Protein AF-A0A653HG09-F1 (afdb_monomer_lite)

Secondary structure (DSSP, 8-state):
----------------------SHHHHHHHHHHHHHHHHHHHHHHHHHHHS-------HHHHHHHHHHHHHHTT--HHHHHHHHHHHHHHHHH-S-TTS----HHHHHHHHHHTTTSHHHHHHHHHHHHTT-HHHHHHTTHHHHHHHHHHS-SSS--TTHHHHHHHHHHHTTSHHHHHHHHH-TTS-S----TT--SS-HHHHHHHHHHHSPP---SSTT-S-TTHHHHHHHHHHHTSGGGHHHH--HHHHHHHHGGGGSHHHHHHHHHHHHHHHT-GGGHHHHTSTT--HHHHHHHHHSPP--S----------------S-TTHHHHH-SS--PPPPPHHHHHHHHHHHHHHHTSHHHHHHHHTTT--S---

pLDDT: mean 72.32, std 23.09, range [24.44, 97.31]

Radius of gyration: 31.37 Å; chains: 1; bounding box: 96×77×97 Å

Sequence (374 aa):
MMGEHSKVVGVDGIIPEQKEKVSTGINKQITVELVEKQKVALKTELKEREEGIYNSLPESKELLYDDLFKKLETGDEYVQKRSLENLLEMLQKNNTSEDIIPNRRCLRLLLTLFNKHVVLVLECLLSISAHRQKELIDIGLIEQLYDMITEDANQENKHTDGYIMLLANLTRYKNGVYRLLNLNEYNLHKQDNNEFLINAYLNKLLHFFFLPIAECSNKNVKDKYIYVGYILINISAVKECVPFFKRVNFLNKICTQLLVGSRLKLLVAFATNLSLHESIHDYIFDEKCVMFPYLLKSLCTQPNTASNSDIPIETPSLKPTNDSNINENISQKITVPTATKEIKQKILALICHLYKNNNTKSRLVKYGIRESIK

Structure (mmCIF, N/CA/C/O backbone):
data_AF-A0A653HG09-F1
#
_entry.id   AF-A0A653HG09-F1
#
loop_
_atom_site.group_PDB
_atom_site.id
_atom_site.type_symbol
_atom_site.label_atom_id
_atom_site.label_alt_id
_atom_site.label_comp_id
_atom_site.label_asym_id
_atom_site.label_entity_id
_atom_site.label_seq_id
_atom_site.pdbx_PDB_ins_code
_atom_site.Cartn_x
_atom_site.Cartn_y
_atom_site.Cartn_z
_atom_site.occupancy
_atom_site.B_iso_or_equiv
_atom_site.auth_seq_id
_atom_site.auth_comp_id
_atom_site.auth_asym_id
_atom_site.auth_atom_id
_atom_site.pdbx_PDB_model_num
ATOM 1 N N . MET A 1 1 ? -58.307 -31.665 -61.407 1.00 34.94 1 MET A N 1
ATOM 2 C CA . MET A 1 1 ? -58.022 -32.993 -61.994 1.00 34.94 1 MET A CA 1
ATOM 3 C C . MET A 1 1 ? -57.076 -33.681 -61.020 1.00 34.94 1 MET A C 1
ATOM 5 O O . MET A 1 1 ? -55.999 -33.146 -60.813 1.00 34.94 1 MET A O 1
ATOM 9 N N . MET A 1 2 ? -57.562 -34.558 -60.130 1.00 24.44 2 MET A N 1
ATOM 10 C CA . MET A 1 2 ? -57.886 -35.989 -60.364 1.00 24.44 2 MET A CA 1
ATOM 11 C C . MET A 1 2 ? -56.684 -36.731 -60.969 1.00 24.44 2 MET A C 1
ATOM 13 O O . MET A 1 2 ? -56.196 -36.283 -61.997 1.00 24.44 2 MET A O 1
ATOM 17 N N . GLY A 1 3 ? -56.155 -37.827 -60.427 1.00 25.70 3 GLY A N 1
ATOM 18 C CA . GLY A 1 3 ? -56.545 -38.706 -59.315 1.00 25.70 3 GLY A CA 1
ATOM 19 C C . GLY A 1 3 ? -55.292 -39.444 -58.797 1.00 25.70 3 GLY A C 1
ATOM 20 O O . GLY A 1 3 ? -54.245 -39.376 -59.432 1.00 25.70 3 GLY A O 1
ATOM 21 N N . GLU A 1 4 ? -55.287 -39.918 -57.546 1.00 29.22 4 GLU A N 1
ATOM 22 C CA . GLU A 1 4 ? -55.726 -41.278 -57.143 1.00 29.22 4 GLU A CA 1
ATOM 23 C C . GLU A 1 4 ? -54.720 -42.374 -57.536 1.00 29.22 4 GLU A C 1
ATOM 25 O O . GLU A 1 4 ? -54.150 -42.338 -58.613 1.00 29.22 4 GLU A O 1
ATOM 30 N N . HIS A 1 5 ? -54.500 -43.468 -56.813 1.00 28.95 5 HIS A N 1
ATOM 31 C CA . HIS A 1 5 ? -54.675 -43.916 -55.430 1.00 28.95 5 HIS A CA 1
ATOM 32 C C . HIS A 1 5 ? -54.127 -45.356 -55.450 1.00 28.95 5 HIS A C 1
ATOM 34 O O . HIS A 1 5 ? -54.389 -46.090 -56.400 1.00 28.95 5 HIS A O 1
ATOM 40 N N . SER A 1 6 ? -53.465 -45.802 -54.384 1.00 27.80 6 SER A N 1
ATOM 41 C CA . SER A 1 6 ? -53.585 -47.171 -53.833 1.00 27.80 6 SER A CA 1
ATOM 42 C C . SER A 1 6 ? -52.838 -47.188 -52.498 1.00 27.80 6 SER A C 1
ATOM 44 O O . SER A 1 6 ? -51.633 -46.976 -52.481 1.00 27.80 6 SER A O 1
ATOM 46 N N . LYS A 1 7 ? -53.510 -47.067 -51.345 1.00 31.89 7 LYS A N 1
ATOM 47 C CA . LYS A 1 7 ? -54.470 -47.947 -50.630 1.00 31.89 7 LYS A CA 1
ATOM 48 C C . LYS A 1 7 ? -53.776 -49.081 -49.846 1.00 31.89 7 LYS A C 1
ATOM 50 O O . LYS A 1 7 ? -53.147 -49.917 -50.474 1.00 31.89 7 LYS A O 1
ATOM 55 N N . VAL A 1 8 ? -53.672 -48.956 -48.505 1.00 30.22 8 VAL A N 1
ATOM 56 C CA . VAL A 1 8 ? -54.536 -49.473 -47.378 1.00 30.22 8 VAL A CA 1
ATOM 57 C C . VAL A 1 8 ? -54.262 -50.981 -47.142 1.00 30.22 8 VAL A C 1
ATOM 59 O O . VAL A 1 8 ? -54.122 -51.694 -48.121 1.00 30.22 8 VAL A O 1
ATOM 62 N N . VAL A 1 9 ? -54.091 -51.571 -45.944 1.00 28.98 9 VAL A N 1
ATOM 63 C CA . VAL A 1 9 ? -54.871 -51.632 -44.674 1.00 28.98 9 VAL A CA 1
ATOM 64 C C . VAL A 1 9 ? -53.941 -52.264 -43.606 1.00 28.98 9 VAL A C 1
ATOM 66 O O . VAL A 1 9 ? -53.215 -53.181 -43.965 1.00 28.98 9 VAL A O 1
ATOM 69 N N . GLY A 1 10 ? -53.756 -51.746 -42.376 1.00 26.14 10 GLY A N 1
ATOM 70 C CA . GLY A 1 10 ? -54.638 -51.798 -41.180 1.00 26.14 10 GLY A CA 1
ATOM 71 C C . GLY A 1 10 ? -54.250 -53.016 -40.293 1.00 26.14 10 GLY A C 1
ATOM 72 O O . GLY A 1 10 ? -53.707 -53.967 -40.834 1.00 26.14 10 GLY A O 1
ATOM 73 N N . VAL A 1 11 ? -54.401 -53.128 -38.967 1.00 27.97 11 VAL A N 1
ATOM 74 C CA . VAL A 1 11 ? -55.320 -52.610 -37.928 1.00 27.97 11 VAL A CA 1
ATOM 75 C C . VAL A 1 11 ? -54.775 -53.203 -36.585 1.00 27.97 11 VAL A C 1
ATOM 77 O O . VAL A 1 11 ? -54.322 -54.343 -36.606 1.00 27.97 11 VAL A O 1
ATOM 80 N N . ASP A 1 12 ? -54.486 -52.461 -35.505 1.00 27.02 12 ASP A N 1
ATOM 81 C CA . ASP A 1 12 ? -55.227 -52.275 -34.219 1.00 27.02 12 ASP A CA 1
ATOM 82 C C . ASP A 1 12 ? -54.119 -52.054 -33.150 1.00 27.02 12 ASP A C 1
ATOM 84 O O . ASP A 1 12 ? -53.042 -52.624 -33.291 1.00 27.02 12 ASP A O 1
ATOM 88 N N . GLY A 1 13 ? -54.187 -51.295 -32.055 1.00 24.95 13 GLY A N 1
ATOM 89 C CA . GLY A 1 13 ? -55.247 -50.687 -31.262 1.00 24.95 13 GLY A CA 1
ATOM 90 C C . GLY A 1 13 ? -54.711 -50.551 -29.814 1.00 24.95 13 GLY A C 1
ATOM 91 O O . GLY A 1 13 ? -53.792 -51.269 -29.428 1.00 24.95 13 GLY A O 1
ATOM 92 N N . ILE A 1 14 ? -55.343 -49.684 -29.009 1.00 27.48 14 ILE A N 1
ATOM 93 C CA . ILE A 1 14 ? -55.257 -49.555 -27.532 1.00 27.48 14 ILE A CA 1
ATOM 94 C C . ILE A 1 14 ? -54.262 -48.508 -26.973 1.00 27.48 14 ILE A C 1
ATOM 96 O O . ILE A 1 14 ? -53.078 -48.755 -26.763 1.00 27.48 14 ILE A O 1
ATOM 100 N N . ILE A 1 15 ? -54.826 -47.351 -26.600 1.00 36.25 15 ILE A N 1
ATOM 101 C CA . ILE A 1 15 ? -54.366 -46.508 -25.482 1.00 36.25 15 ILE A CA 1
ATOM 102 C C . ILE A 1 15 ? -54.964 -47.090 -24.191 1.00 36.25 15 ILE A C 1
ATOM 104 O O . ILE A 1 15 ? -56.148 -47.438 -24.185 1.00 36.25 15 ILE A O 1
ATOM 108 N N . PRO A 1 16 ? -54.210 -47.102 -23.079 1.00 30.11 16 PRO A N 1
ATOM 109 C CA . PRO A 1 16 ? -54.813 -46.660 -21.826 1.00 30.11 16 PRO A CA 1
ATOM 110 C C . PRO A 1 16 ? -53.914 -45.677 -21.064 1.00 30.11 16 PRO A C 1
ATOM 112 O O . PRO A 1 16 ? -52.745 -45.939 -20.786 1.00 30.11 16 PRO A O 1
ATOM 115 N N . GLU A 1 17 ? -54.507 -44.555 -20.656 1.00 35.88 17 GLU A N 1
ATOM 116 C CA . GLU A 1 17 ? -54.045 -43.766 -19.516 1.00 35.88 17 GLU A CA 1
ATOM 117 C C . GLU A 1 17 ? -54.020 -44.648 -18.258 1.00 35.88 17 GLU A C 1
ATOM 119 O O . GLU A 1 17 ? -55.077 -45.140 -17.871 1.00 35.88 17 GLU A O 1
ATOM 124 N N . GLN A 1 18 ? -52.884 -44.771 -17.559 1.00 28.75 18 GLN A N 1
ATOM 125 C CA . GLN A 1 18 ? -52.870 -44.927 -16.097 1.00 28.75 18 GLN A CA 1
ATOM 126 C C . GLN A 1 18 ? -51.635 -44.281 -15.448 1.00 28.75 18 GLN A C 1
ATOM 128 O O . GLN A 1 18 ? -50.487 -44.523 -15.799 1.00 28.75 18 GLN A O 1
ATOM 133 N N . LYS A 1 19 ? -51.964 -43.434 -14.470 1.00 32.97 19 LYS A N 1
ATOM 134 C CA . LYS A 1 19 ? -51.194 -42.862 -13.361 1.00 32.97 19 LYS A CA 1
ATOM 135 C C . LYS A 1 19 ? -49.928 -43.629 -12.946 1.00 32.97 19 LYS A C 1
ATOM 137 O O . LYS A 1 19 ? -50.028 -44.757 -12.487 1.00 32.97 19 LYS A O 1
ATOM 142 N N . GLU A 1 20 ? -48.832 -42.886 -12.797 1.00 28.94 20 GLU A N 1
ATOM 143 C CA . GLU A 1 20 ? -47.902 -43.096 -11.684 1.00 28.94 20 GLU A CA 1
ATOM 144 C C . GLU A 1 20 ? -47.559 -41.747 -11.027 1.00 28.94 20 GLU A C 1
ATOM 146 O O . GLU A 1 20 ? -46.724 -40.960 -11.470 1.00 28.94 20 GLU A O 1
ATOM 151 N N . LYS A 1 21 ? -48.299 -41.449 -9.952 1.00 36.56 21 LYS A N 1
ATOM 152 C CA . LYS A 1 21 ? -47.784 -40.639 -8.847 1.00 36.56 21 LYS A CA 1
ATOM 153 C C . LYS A 1 21 ? -46.717 -41.484 -8.150 1.00 36.56 21 LYS A C 1
ATOM 155 O O . LYS A 1 21 ? -46.975 -42.656 -7.918 1.00 36.56 21 LYS A O 1
ATOM 160 N N . VAL A 1 22 ? -45.641 -40.820 -7.720 1.00 40.59 22 VAL A N 1
ATOM 161 C CA . VAL A 1 22 ? -44.747 -41.098 -6.569 1.00 40.59 22 VAL A CA 1
ATOM 162 C C . VAL A 1 22 ? -43.282 -40.999 -7.007 1.00 40.59 22 VAL A C 1
ATOM 164 O O . VAL A 1 22 ? -42.712 -41.938 -7.535 1.00 40.59 22 VAL A O 1
ATOM 167 N N . SER A 1 23 ? -42.669 -39.832 -6.765 1.00 37.53 23 SER A N 1
ATOM 168 C CA . SER A 1 23 ? -41.201 -39.661 -6.649 1.00 37.53 23 SER A CA 1
ATOM 169 C C . SER A 1 23 ? -40.793 -38.239 -6.201 1.00 37.53 23 SER A C 1
ATOM 171 O O . SER A 1 23 ? -39.669 -37.999 -5.771 1.00 37.53 23 SER A O 1
ATOM 173 N N . THR A 1 24 ? -41.703 -37.258 -6.194 1.00 40.91 24 THR A N 1
ATOM 174 C CA . THR A 1 24 ? -41.358 -35.865 -5.837 1.00 40.91 24 THR A CA 1
ATOM 175 C C . THR A 1 24 ? -41.183 -35.597 -4.335 1.00 40.91 24 THR A C 1
ATOM 177 O O . THR A 1 24 ? -40.635 -34.557 -3.971 1.00 40.91 24 THR A O 1
ATOM 180 N N . GLY A 1 25 ? -41.602 -36.519 -3.458 1.00 40.62 25 GLY A N 1
ATOM 181 C CA . GLY A 1 25 ? -41.444 -36.392 -2.001 1.00 40.62 25 GLY A CA 1
ATOM 182 C C . GLY A 1 25 ? -40.055 -36.793 -1.496 1.00 40.62 25 GLY A C 1
ATOM 183 O O . GLY A 1 25 ? -39.426 -36.042 -0.757 1.00 40.62 25 GLY A O 1
ATOM 184 N N . ILE A 1 26 ? -39.536 -37.933 -1.961 1.00 43.34 26 ILE A N 1
ATOM 185 C CA . ILE A 1 26 ? -38.277 -38.515 -1.464 1.00 43.34 26 ILE A CA 1
ATOM 186 C C . ILE A 1 26 ? -37.076 -37.653 -1.881 1.00 43.34 26 ILE A C 1
ATOM 188 O O . ILE A 1 26 ? -36.223 -37.341 -1.054 1.00 43.34 26 ILE A O 1
ATOM 192 N N . ASN A 1 27 ? -37.062 -37.149 -3.121 1.00 42.88 27 ASN A N 1
ATOM 193 C CA . ASN A 1 27 ? -35.988 -36.266 -3.587 1.00 42.88 27 ASN A CA 1
ATOM 194 C C . ASN A 1 27 ? -35.972 -34.906 -2.872 1.00 42.88 27 ASN A C 1
ATOM 196 O O . ASN A 1 27 ? -34.895 -34.377 -2.605 1.00 42.88 27 ASN A O 1
ATOM 200 N N . LYS A 1 28 ? -37.127 -34.343 -2.489 1.00 46.44 28 LYS A N 1
ATOM 201 C CA . LYS A 1 28 ? -37.156 -33.104 -1.690 1.00 46.44 28 LYS A CA 1
ATOM 202 C C . LYS A 1 28 ? -36.686 -33.334 -0.257 1.00 46.44 28 LYS A C 1
ATOM 204 O O . LYS A 1 28 ? -35.940 -32.510 0.260 1.00 46.44 28 LYS A O 1
ATOM 209 N N . GLN A 1 29 ? -37.077 -34.445 0.361 1.00 48.56 29 GLN A N 1
ATOM 210 C CA . GLN A 1 29 ? -36.735 -34.737 1.754 1.00 48.56 29 GLN A CA 1
ATOM 211 C C . GLN A 1 29 ? -35.239 -35.039 1.927 1.00 48.56 29 GLN A C 1
ATOM 213 O O . GLN A 1 29 ? -34.608 -34.482 2.822 1.00 48.56 29 GLN A O 1
ATOM 218 N N . ILE A 1 30 ? -34.645 -35.788 0.989 1.00 49.97 30 ILE A N 1
ATOM 219 C CA . ILE A 1 30 ? -33.195 -36.045 0.945 1.00 49.97 30 ILE A CA 1
ATOM 220 C C . ILE A 1 30 ? -32.410 -34.743 0.721 1.00 49.97 30 ILE A C 1
ATOM 222 O O . ILE A 1 30 ? -31.382 -34.525 1.358 1.00 49.97 30 ILE A O 1
ATOM 226 N N . THR A 1 31 ? -32.906 -33.842 -0.137 1.00 49.88 31 THR A N 1
ATOM 227 C CA . THR A 1 31 ? -32.239 -32.554 -0.400 1.00 49.88 31 THR A CA 1
ATOM 228 C C . THR A 1 31 ? -32.282 -31.631 0.823 1.00 49.88 31 THR A C 1
ATOM 230 O O . THR A 1 31 ? -31.300 -30.951 1.110 1.00 49.88 31 THR A O 1
ATOM 233 N N . VAL A 1 32 ? -33.384 -31.626 1.582 1.00 56.38 32 VAL A N 1
ATOM 234 C CA . VAL A 1 32 ? -33.506 -30.829 2.816 1.00 56.38 32 VAL A CA 1
ATOM 235 C C . VAL A 1 32 ? -32.604 -31.380 3.925 1.00 56.38 32 VAL A C 1
ATOM 237 O O . VAL A 1 32 ? -31.871 -30.600 4.529 1.00 56.38 32 VAL A O 1
ATOM 240 N N . GLU A 1 33 ? -32.558 -32.702 4.127 1.00 57.56 33 GLU A N 1
ATOM 241 C CA . GLU A 1 33 ? -31.651 -33.320 5.108 1.00 57.56 33 GLU A CA 1
ATOM 242 C C . GLU A 1 33 ? -30.169 -33.105 4.767 1.00 57.56 33 GLU A C 1
ATOM 244 O O . GLU A 1 33 ? -29.354 -32.890 5.667 1.00 57.56 33 GLU A O 1
ATOM 249 N N . LEU A 1 34 ? -29.795 -33.126 3.482 1.00 52.34 34 LEU A N 1
ATOM 250 C CA . LEU A 1 34 ? -28.426 -32.825 3.048 1.00 52.34 34 LEU A CA 1
ATOM 251 C C . LEU A 1 34 ? -28.051 -31.362 3.305 1.00 52.34 34 LEU A C 1
ATOM 253 O O . LEU A 1 34 ? -26.945 -31.089 3.771 1.00 52.34 34 LEU A O 1
ATOM 257 N N . VAL A 1 35 ? -28.972 -30.428 3.054 1.00 53.91 35 VAL A N 1
ATOM 258 C CA . VAL A 1 35 ? -28.760 -28.997 3.318 1.00 53.91 35 VAL A CA 1
ATOM 259 C C . VAL A 1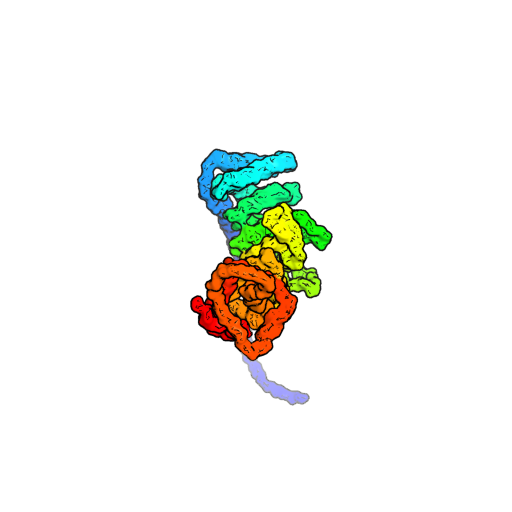 35 ? -28.698 -28.712 4.821 1.00 53.91 35 VAL A C 1
ATOM 261 O O . VAL A 1 35 ? -27.883 -27.896 5.254 1.00 53.91 35 VAL A O 1
ATOM 264 N N . GLU A 1 36 ? -29.501 -29.388 5.644 1.00 57.88 36 GLU A N 1
ATOM 265 C CA . GLU A 1 36 ? -29.427 -29.258 7.104 1.00 57.88 36 GLU A CA 1
ATOM 266 C C . GLU A 1 36 ? -28.149 -29.874 7.673 1.00 57.88 36 GLU A C 1
ATOM 268 O O . GLU A 1 36 ? -27.482 -29.221 8.476 1.00 57.88 36 GLU A O 1
ATOM 273 N N . LYS A 1 37 ? -27.726 -31.054 7.201 1.00 61.75 37 LYS A N 1
ATOM 274 C CA . LYS A 1 37 ? -26.433 -31.644 7.586 1.00 61.75 37 LYS A CA 1
ATOM 275 C C . LYS A 1 37 ? -25.254 -30.767 7.166 1.00 61.75 37 LYS A C 1
ATOM 277 O O . LYS A 1 37 ? -24.333 -30.597 7.958 1.00 61.75 37 LYS A O 1
ATOM 282 N N . GLN A 1 38 ? -25.304 -30.142 5.986 1.00 52.91 38 GLN A N 1
ATOM 283 C CA . GLN A 1 38 ? -24.293 -29.169 5.558 1.00 52.91 38 GLN A CA 1
ATOM 284 C C . GLN A 1 38 ? -24.314 -27.893 6.408 1.00 52.91 38 GLN A C 1
ATOM 286 O O . GLN A 1 38 ? -23.252 -27.401 6.772 1.00 52.91 38 GLN A O 1
ATOM 291 N N . LYS A 1 39 ? -25.490 -27.376 6.794 1.00 50.78 39 LYS A N 1
ATOM 292 C CA . LYS A 1 39 ? -25.600 -26.222 7.707 1.00 50.78 39 LYS A CA 1
ATOM 293 C C . LYS A 1 39 ? -25.091 -26.533 9.112 1.00 50.78 39 LYS A C 1
ATOM 295 O O . LYS A 1 39 ? -24.500 -25.656 9.738 1.00 50.78 39 LYS A O 1
ATOM 300 N N . VAL A 1 40 ? -25.328 -27.743 9.616 1.00 64.81 40 VAL A N 1
ATOM 301 C CA . VAL A 1 40 ? -24.804 -28.190 10.913 1.00 64.81 40 VAL A CA 1
ATOM 302 C C . VAL A 1 40 ? -23.291 -28.366 10.828 1.00 64.81 40 VAL A C 1
ATOM 304 O O . VAL A 1 40 ? -22.601 -27.801 11.663 1.00 64.81 40 VAL A O 1
ATOM 307 N N . ALA A 1 41 ? -22.765 -29.014 9.784 1.00 49.62 41 ALA A N 1
ATOM 308 C CA . ALA A 1 41 ? -21.323 -29.149 9.564 1.00 49.62 41 ALA A CA 1
ATOM 309 C C . ALA A 1 41 ? -20.618 -27.787 9.437 1.00 49.62 41 ALA A C 1
ATOM 311 O O . ALA A 1 41 ? -19.594 -27.583 10.075 1.00 49.62 41 ALA A O 1
ATOM 312 N N . LEU A 1 42 ? -21.210 -26.820 8.725 1.00 46.50 42 LEU A N 1
ATOM 313 C CA . LEU A 1 42 ? -20.694 -25.446 8.643 1.00 46.50 42 LEU A CA 1
ATOM 314 C C . LEU A 1 42 ? -20.745 -24.709 9.987 1.00 46.50 42 LEU A C 1
ATOM 316 O O . LEU A 1 42 ? -19.851 -23.923 10.282 1.00 46.50 42 LEU A O 1
ATOM 320 N N . LYS A 1 43 ? -21.777 -24.938 10.810 1.00 49.78 43 LYS A N 1
ATOM 321 C CA . LYS A 1 43 ? -21.854 -24.376 12.169 1.00 49.78 43 LYS A CA 1
ATOM 322 C C . LYS A 1 43 ? -20.837 -25.019 13.112 1.00 49.78 43 LYS A C 1
ATOM 324 O O . LYS A 1 43 ? -20.301 -24.315 13.962 1.00 49.78 43 LYS A O 1
ATOM 329 N N . THR A 1 44 ? -20.566 -26.311 12.954 1.00 41.00 44 THR A N 1
ATOM 330 C CA . THR A 1 44 ? -19.544 -27.031 13.719 1.00 41.00 44 THR A CA 1
ATOM 331 C C . THR A 1 44 ? -18.141 -26.612 13.279 1.00 41.00 44 THR A C 1
ATOM 333 O O . THR A 1 44 ? -17.354 -26.255 14.138 1.00 41.00 44 THR A O 1
ATOM 336 N N . GLU A 1 45 ? -17.863 -26.473 11.977 1.00 40.53 45 GLU A N 1
ATOM 337 C CA . GLU A 1 45 ? -16.605 -25.892 11.469 1.00 40.53 45 GLU A CA 1
ATOM 338 C C . GLU A 1 45 ? -16.424 -24.423 11.884 1.00 40.53 45 GLU A C 1
ATOM 340 O O . GLU A 1 45 ? -15.301 -23.982 12.117 1.00 40.53 45 GLU A O 1
ATOM 345 N N . LEU A 1 46 ? -17.504 -23.637 11.981 1.00 44.03 46 LEU A N 1
ATOM 346 C CA . LEU A 1 46 ? -17.450 -22.265 12.499 1.00 44.03 46 LEU A CA 1
ATOM 347 C C . LEU A 1 46 ? -17.145 -22.234 14.002 1.00 44.03 46 LEU A C 1
ATOM 349 O O . LEU A 1 46 ? -16.363 -21.383 14.412 1.00 44.03 46 LEU A O 1
ATOM 353 N N . LYS A 1 47 ? -17.691 -23.169 14.791 1.00 38.66 47 LYS A N 1
ATOM 354 C CA . LYS A 1 47 ? -17.357 -23.343 16.216 1.00 38.66 47 LYS A CA 1
ATOM 355 C C . LYS A 1 47 ? -15.929 -23.855 16.426 1.00 38.66 47 LYS A C 1
ATOM 357 O O . LYS A 1 47 ? -15.199 -23.307 17.238 1.00 38.66 47 LYS A O 1
ATOM 362 N N . GLU A 1 48 ? -15.491 -24.834 15.644 1.00 38.38 48 GLU A N 1
ATOM 363 C CA . GLU A 1 48 ? -14.126 -25.375 15.700 1.00 38.38 48 GLU A CA 1
ATOM 364 C C . GLU A 1 48 ? -13.085 -24.354 15.196 1.00 38.38 48 GLU A C 1
ATOM 366 O O . GLU A 1 48 ? -11.944 -24.344 15.655 1.00 38.38 48 GLU A O 1
ATOM 371 N N . ARG A 1 49 ? -13.477 -23.416 14.316 1.00 41.97 49 ARG A N 1
ATOM 372 C CA . ARG A 1 49 ? -12.673 -22.228 13.966 1.00 41.97 49 ARG A CA 1
ATOM 373 C C . ARG A 1 49 ? -12.722 -21.108 15.007 1.00 41.97 49 ARG A C 1
ATOM 375 O O . ARG A 1 49 ? -11.832 -20.262 14.987 1.00 41.97 49 ARG A O 1
ATOM 382 N N . GLU A 1 50 ? -13.733 -21.062 15.873 1.00 40.56 50 GLU A N 1
ATOM 383 C CA . GLU A 1 50 ? -13.772 -20.151 17.027 1.00 40.56 50 GLU A CA 1
ATOM 384 C C . GLU A 1 50 ? -12.839 -20.625 18.155 1.00 40.56 50 GLU A C 1
ATOM 386 O O . GLU A 1 50 ? -12.333 -19.789 18.898 1.00 40.56 50 GLU A O 1
ATOM 391 N N . GLU A 1 51 ? -12.528 -21.924 18.220 1.00 42.12 51 GLU A N 1
ATOM 392 C CA . GLU A 1 51 ? -11.636 -22.525 19.228 1.00 42.12 51 GLU A CA 1
ATOM 393 C C . GLU A 1 51 ? -10.193 -22.781 18.725 1.00 42.12 51 GLU A C 1
ATOM 395 O O . GLU A 1 51 ? -9.301 -23.136 19.496 1.00 42.12 51 GLU A O 1
ATOM 400 N N . GLY A 1 52 ? -9.916 -22.569 17.434 1.00 37.00 52 GLY A N 1
ATOM 401 C CA . GLY A 1 52 ? -8.653 -22.949 16.796 1.00 37.00 52 GLY A CA 1
ATOM 402 C C . GLY A 1 52 ? -7.650 -21.812 16.570 1.00 37.00 52 GLY A C 1
ATOM 403 O O . GLY A 1 52 ? -7.630 -21.224 15.490 1.00 37.00 52 GLY A O 1
ATOM 404 N N . ILE A 1 53 ? -6.797 -21.573 17.574 1.00 40.38 53 ILE A N 1
ATOM 405 C CA . ILE A 1 53 ? -5.347 -21.234 17.586 1.00 40.38 53 ILE A CA 1
ATOM 406 C C . ILE A 1 53 ? -5.100 -20.428 18.873 1.00 40.38 53 ILE A C 1
ATOM 408 O O . ILE A 1 53 ? -5.033 -19.200 18.876 1.00 40.38 53 ILE A O 1
ATOM 412 N N . TYR A 1 54 ? -4.989 -21.145 19.991 1.00 41.88 54 TYR A N 1
ATOM 413 C CA . TYR A 1 54 ? -4.502 -20.597 21.250 1.00 41.88 54 TYR A CA 1
ATOM 414 C C . TYR A 1 54 ? -3.011 -20.909 21.365 1.00 41.88 54 TYR A C 1
ATOM 416 O O . TYR A 1 54 ? -2.624 -22.050 21.607 1.00 41.88 54 TYR A O 1
ATOM 424 N N . ASN A 1 55 ? -2.166 -19.888 21.235 1.00 42.09 55 ASN A N 1
ATOM 425 C CA . ASN A 1 55 ? -0.944 -19.889 22.031 1.00 42.09 55 ASN A CA 1
ATOM 426 C C . ASN A 1 55 ? -1.414 -19.578 23.456 1.00 42.09 55 ASN A C 1
ATOM 428 O O . ASN A 1 55 ? -1.933 -18.491 23.699 1.00 42.09 55 ASN A O 1
ATOM 432 N N . SER A 1 56 ? -1.344 -20.557 24.358 1.00 41.16 56 SER A N 1
ATOM 433 C CA . SER A 1 56 ? -1.838 -20.420 25.730 1.00 41.16 56 SER A CA 1
ATOM 434 C C . SER A 1 56 ? -1.128 -19.265 26.440 1.00 41.16 56 SER A C 1
ATOM 436 O O . SER A 1 56 ? 0.083 -19.322 26.668 1.00 41.16 56 SER A O 1
ATOM 438 N N . LEU A 1 57 ? -1.884 -18.221 26.777 1.00 51.22 57 LEU A N 1
ATOM 439 C CA . LEU A 1 57 ? -1.432 -17.128 27.630 1.00 51.22 57 LEU A CA 1
ATOM 440 C C . LEU A 1 57 ? -1.353 -17.603 29.090 1.00 51.22 57 LEU A C 1
ATOM 442 O O . LEU A 1 57 ? -2.062 -18.532 29.476 1.00 51.22 57 LEU A O 1
ATOM 446 N N . PRO A 1 58 ? -0.537 -16.963 29.941 1.00 52.94 58 PRO A N 1
ATOM 447 C CA . PRO A 1 58 ? -0.663 -17.129 31.385 1.00 52.94 58 PRO A CA 1
ATOM 448 C C . PRO A 1 58 ? -2.065 -16.678 31.841 1.00 52.94 58 PRO A C 1
ATOM 450 O O . PRO A 1 58 ? -2.463 -15.555 31.523 1.00 52.94 58 PRO A O 1
ATOM 453 N N . GLU A 1 59 ? -2.778 -17.501 32.621 1.00 53.06 59 GLU A N 1
ATOM 454 C CA . GLU A 1 59 ? -4.171 -17.270 33.079 1.00 53.06 59 GLU A CA 1
ATOM 455 C C . GLU A 1 59 ? -4.420 -15.860 33.660 1.00 53.06 59 GLU A C 1
ATOM 457 O O . GLU A 1 59 ? -5.488 -15.274 33.490 1.00 53.06 59 GLU A O 1
ATOM 462 N N . SER A 1 60 ? -3.416 -15.260 34.311 1.00 56.28 60 SER A N 1
ATOM 463 C CA . SER A 1 60 ? -3.516 -13.920 34.908 1.00 56.28 60 SER A CA 1
ATOM 464 C C . SER A 1 60 ? -3.608 -12.778 33.890 1.00 56.28 60 SER A C 1
ATOM 466 O O . SER A 1 60 ? -4.190 -11.735 34.192 1.00 56.28 60 SER A O 1
ATOM 468 N N . LYS A 1 61 ? -3.050 -12.950 32.685 1.00 58.88 61 LYS A N 1
ATOM 469 C CA . LYS A 1 61 ? -3.146 -11.957 31.604 1.00 58.88 61 LYS A CA 1
ATOM 470 C C . LYS A 1 61 ? -4.489 -12.046 30.884 1.00 58.88 61 LYS A C 1
ATOM 472 O O . LYS A 1 61 ? -5.019 -11.013 30.491 1.00 58.88 61 LYS A O 1
ATOM 477 N N . GLU A 1 62 ? -5.045 -13.246 30.743 1.00 59.84 62 GLU A N 1
ATOM 478 C CA . GLU A 1 62 ? -6.335 -13.480 30.083 1.00 59.84 62 GLU A CA 1
ATOM 479 C C . GLU A 1 62 ? -7.485 -12.792 30.838 1.00 59.84 62 GLU A C 1
ATOM 481 O O . GLU A 1 62 ? -8.242 -12.019 30.247 1.00 59.84 62 GLU A O 1
ATOM 486 N N . LEU A 1 63 ? -7.508 -12.923 32.170 1.00 62.62 63 LEU A N 1
ATOM 487 C CA . LEU A 1 63 ? -8.479 -12.246 33.042 1.00 62.62 63 LEU A CA 1
ATOM 488 C C . LEU A 1 63 ? -8.426 -10.711 32.935 1.00 62.62 63 LEU A C 1
ATOM 490 O O . LEU A 1 63 ? -9.459 -10.043 32.978 1.00 62.62 63 LEU A O 1
ATOM 494 N N . LEU A 1 64 ? -7.229 -10.140 32.763 1.00 68.00 64 LEU A N 1
ATOM 495 C CA . LEU A 1 64 ? -7.046 -8.692 32.645 1.00 68.00 64 LEU A CA 1
ATOM 496 C C . LEU A 1 64 ? -7.629 -8.141 31.334 1.00 68.00 64 LEU A C 1
ATOM 498 O O . LEU A 1 64 ? -8.239 -7.068 31.337 1.00 68.00 64 LEU A O 1
ATOM 502 N N . TYR A 1 65 ? -7.458 -8.866 30.223 1.00 70.75 65 TYR A N 1
ATOM 503 C CA . TYR A 1 65 ? -8.062 -8.490 28.943 1.00 70.75 65 TYR A CA 1
ATOM 504 C C . TYR A 1 65 ? -9.569 -8.617 28.980 1.00 70.75 65 TYR A C 1
ATOM 506 O O . TYR A 1 65 ? -10.257 -7.680 28.579 1.00 70.75 65 TYR A O 1
ATOM 514 N N . ASP A 1 66 ? -10.083 -9.726 29.500 1.00 73.81 66 ASP A N 1
ATOM 515 C CA . ASP A 1 66 ? -11.521 -9.946 29.593 1.00 73.81 66 ASP A CA 1
ATOM 516 C C . ASP A 1 66 ? -12.213 -8.846 30.401 1.00 73.81 66 ASP A C 1
ATOM 518 O O . ASP A 1 66 ? -13.251 -8.328 29.984 1.00 73.81 66 ASP A O 1
ATOM 522 N N . ASP A 1 67 ? -11.620 -8.414 31.513 1.00 79.12 67 ASP A N 1
ATOM 523 C CA . ASP A 1 67 ? -12.160 -7.311 32.306 1.00 79.12 67 ASP A CA 1
ATOM 524 C C . ASP A 1 67 ? -12.073 -5.961 31.586 1.00 79.12 67 ASP A C 1
ATOM 526 O O . ASP A 1 67 ? -12.981 -5.131 31.707 1.00 79.12 67 ASP A O 1
ATOM 530 N N . LEU A 1 68 ? -11.015 -5.726 30.808 1.00 80.94 68 LEU A N 1
ATOM 531 C CA . LEU A 1 68 ? -10.884 -4.515 30.000 1.00 80.94 68 LEU A CA 1
ATOM 532 C C . LEU A 1 68 ? -11.908 -4.492 28.854 1.00 80.94 68 LEU A C 1
ATOM 534 O O . LEU A 1 68 ? -12.536 -3.459 28.612 1.00 80.94 68 LEU A O 1
ATOM 538 N N . PHE A 1 69 ? -12.148 -5.623 28.193 1.00 80.00 69 PHE A N 1
ATOM 539 C CA . PHE A 1 69 ? -13.137 -5.721 27.120 1.00 80.00 69 PHE A CA 1
ATOM 540 C C . PHE A 1 69 ? -14.572 -5.661 27.639 1.00 80.00 69 PHE A C 1
ATOM 542 O O . PHE A 1 69 ? -15.386 -4.958 27.042 1.00 80.00 69 PHE A O 1
ATOM 549 N N . LYS A 1 70 ? -14.874 -6.245 28.805 1.00 84.06 70 LYS A N 1
ATOM 550 C CA . LYS A 1 70 ? -16.162 -6.018 29.486 1.00 84.06 70 LYS A CA 1
ATOM 551 C C . LYS A 1 70 ? -16.405 -4.534 29.752 1.00 84.06 70 LYS A C 1
ATOM 553 O O . LYS A 1 70 ? -17.512 -4.052 29.535 1.00 84.06 70 LYS A O 1
ATOM 558 N N . LYS A 1 71 ? -15.379 -3.786 30.179 1.00 86.31 71 LYS A N 1
ATOM 559 C CA . LYS A 1 71 ? -15.487 -2.331 30.395 1.00 86.31 71 LYS A CA 1
ATOM 560 C C . LYS A 1 71 ? -15.761 -1.569 29.100 1.00 86.31 71 LYS A C 1
ATOM 562 O O . LYS A 1 71 ? -16.556 -0.632 29.111 1.00 86.31 71 LYS A O 1
ATOM 567 N N . LEU A 1 72 ? -15.172 -1.991 27.981 1.00 86.06 72 LEU A N 1
ATOM 568 C CA . LEU A 1 72 ? -15.445 -1.410 26.663 1.00 86.06 72 LEU A CA 1
ATOM 569 C C . LEU A 1 72 ? -16.899 -1.647 26.199 1.00 86.06 72 LEU A C 1
ATOM 571 O O . LEU A 1 72 ? -17.464 -0.803 25.500 1.00 86.06 72 LEU A O 1
ATOM 575 N N . GLU A 1 73 ? -17.534 -2.738 26.634 1.00 86.62 73 GLU A N 1
ATOM 576 C CA . GLU A 1 73 ? -18.935 -3.068 26.316 1.00 86.62 73 GLU A CA 1
ATOM 577 C C . GLU A 1 73 ? -19.969 -2.282 27.149 1.00 86.62 73 GLU A C 1
ATOM 579 O O . GLU A 1 73 ? -21.149 -2.288 26.808 1.00 86.62 73 GLU A O 1
ATOM 584 N N . THR A 1 74 ? -19.562 -1.562 28.204 1.00 82.31 74 THR A N 1
ATOM 585 C CA . THR A 1 74 ? -20.492 -0.902 29.154 1.00 82.31 74 THR A CA 1
ATOM 586 C C . THR A 1 74 ? -21.334 0.235 28.563 1.00 82.31 74 THR A C 1
ATOM 588 O O . THR A 1 74 ? -22.279 0.688 29.204 1.00 82.31 74 THR A O 1
ATOM 591 N N . GLY A 1 75 ? -20.999 0.733 27.368 1.00 78.56 75 GLY A N 1
ATOM 592 C CA . GLY A 1 75 ? -21.666 1.874 26.726 1.00 78.56 75 GLY A CA 1
ATOM 593 C C . GLY A 1 75 ? -21.297 3.247 27.308 1.00 78.56 75 GLY A C 1
ATOM 594 O O . GLY A 1 75 ? -21.438 4.254 26.607 1.00 78.56 75 GLY A O 1
ATOM 595 N N . ASP A 1 76 ? -20.768 3.293 28.536 1.00 91.69 76 ASP A N 1
ATOM 596 C CA . ASP A 1 76 ? -20.277 4.505 29.194 1.00 91.69 76 ASP A CA 1
ATOM 597 C C . ASP A 1 76 ? -19.036 5.046 28.471 1.00 91.69 76 ASP A C 1
ATOM 599 O O . ASP A 1 76 ? -18.016 4.372 28.325 1.00 91.69 76 ASP A O 1
ATOM 603 N N . GLU A 1 77 ? -19.127 6.283 27.988 1.00 90.44 77 GLU A N 1
ATOM 604 C CA . GLU A 1 77 ? -18.087 6.887 27.159 1.00 90.44 77 GLU A CA 1
ATOM 605 C C . GLU A 1 77 ? -16.782 7.153 27.917 1.00 90.44 77 GLU A C 1
ATOM 607 O O . GLU A 1 77 ? -15.700 6.963 27.353 1.00 90.44 77 GLU A O 1
ATOM 612 N N . TYR A 1 78 ? -16.867 7.546 29.189 1.00 91.69 78 TYR A N 1
ATOM 613 C CA . TYR A 1 78 ? -15.695 7.800 30.021 1.00 91.69 78 TYR A CA 1
ATOM 614 C C . TYR A 1 78 ? -14.959 6.492 30.326 1.00 91.69 78 TYR A C 1
ATOM 616 O O . TYR A 1 78 ? -13.738 6.405 30.156 1.00 91.69 78 TYR A O 1
ATOM 624 N N . VAL A 1 79 ? -15.706 5.450 30.701 1.00 92.12 79 VAL A N 1
ATOM 625 C CA . VAL A 1 79 ? -15.164 4.108 30.951 1.00 92.12 79 VAL A CA 1
ATOM 626 C C . VAL A 1 79 ? -14.556 3.528 29.676 1.00 92.12 79 VAL A C 1
ATOM 628 O O . VAL A 1 79 ? -13.445 2.992 29.725 1.00 92.12 79 VAL A O 1
ATOM 631 N N . GLN A 1 80 ? -15.227 3.675 28.530 1.00 93.81 80 GLN A N 1
ATOM 632 C CA . GLN A 1 80 ? -14.713 3.236 27.231 1.00 93.81 80 GLN A CA 1
ATOM 633 C C . GLN A 1 80 ? -13.400 3.929 26.879 1.00 93.81 80 GLN A C 1
ATOM 635 O O . GLN A 1 80 ? -12.413 3.252 26.590 1.00 93.81 80 GLN A O 1
ATOM 640 N N . LYS A 1 81 ? -13.359 5.263 26.962 1.00 93.88 81 LYS A N 1
ATOM 641 C CA . LYS A 1 81 ? -12.154 6.043 26.671 1.00 93.88 81 LYS A CA 1
ATOM 642 C C . LYS A 1 81 ? -10.987 5.610 27.557 1.00 93.88 81 LYS A C 1
ATOM 644 O O . LYS A 1 81 ? -9.913 5.304 27.045 1.00 93.88 81 LYS A O 1
ATOM 649 N N . ARG A 1 82 ? -11.207 5.512 28.873 1.00 93.06 82 ARG A N 1
ATOM 650 C CA . ARG A 1 82 ? -10.158 5.110 29.821 1.00 93.06 82 ARG A CA 1
ATOM 651 C C . ARG A 1 82 ? -9.673 3.680 29.582 1.00 93.06 82 ARG A C 1
ATOM 653 O O . ARG A 1 82 ? -8.492 3.389 29.743 1.00 93.06 82 ARG A O 1
ATOM 660 N N . SER A 1 83 ? -10.576 2.791 29.178 1.00 91.38 83 SER A N 1
ATOM 661 C CA . SER A 1 83 ? -10.234 1.406 28.846 1.00 91.38 83 SER A CA 1
ATOM 662 C C . SER A 1 83 ? -9.428 1.314 27.547 1.00 91.38 83 SER A C 1
ATOM 664 O O . SER A 1 83 ? -8.483 0.532 27.487 1.00 91.38 83 SER A O 1
ATOM 666 N N . LEU A 1 84 ? -9.733 2.143 26.541 1.00 92.12 84 LEU A N 1
ATOM 667 C CA . LEU A 1 84 ? -8.939 2.249 25.311 1.00 92.12 84 LEU A CA 1
ATOM 668 C C . LEU A 1 84 ? -7.543 2.834 25.568 1.00 92.12 84 LEU A C 1
ATOM 670 O O . LEU A 1 84 ? -6.575 2.325 25.014 1.00 92.12 84 LEU A O 1
ATOM 674 N N . GLU A 1 85 ? -7.419 3.854 26.425 1.00 93.25 85 GLU A N 1
ATOM 675 C CA . GLU A 1 85 ? -6.117 4.402 26.847 1.00 93.25 85 GLU A CA 1
ATOM 676 C C . GLU A 1 85 ? -5.242 3.317 27.491 1.00 93.25 85 GLU A C 1
ATOM 678 O O . GLU A 1 85 ? -4.088 3.136 27.103 1.00 93.25 85 GLU A O 1
ATOM 683 N N . ASN A 1 86 ? -5.815 2.544 28.420 1.00 88.56 86 ASN A N 1
ATOM 684 C CA . ASN A 1 86 ? -5.115 1.432 29.061 1.00 88.56 86 ASN A CA 1
ATOM 685 C C . ASN A 1 86 ? -4.723 0.351 28.041 1.00 88.56 86 ASN A C 1
ATOM 687 O O . ASN A 1 86 ? -3.593 -0.129 28.064 1.00 88.56 86 ASN A O 1
ATOM 691 N N . LEU A 1 87 ? -5.631 -0.018 27.127 1.00 87.06 87 LEU A N 1
ATOM 692 C CA . LEU A 1 87 ? -5.341 -0.994 26.073 1.00 87.06 87 LEU A CA 1
ATOM 693 C C . LEU A 1 87 ? -4.180 -0.530 25.190 1.00 87.06 87 LEU A C 1
ATOM 695 O O . LEU A 1 87 ? -3.276 -1.312 24.905 1.00 87.06 87 LEU A O 1
ATOM 699 N N . LEU A 1 88 ? -4.183 0.737 24.780 1.00 88.06 88 LEU A N 1
ATOM 700 C CA . LEU A 1 88 ? -3.122 1.302 23.960 1.00 88.06 88 LEU A CA 1
ATOM 701 C C . LEU A 1 88 ? -1.775 1.284 24.688 1.00 88.06 88 LEU A C 1
ATOM 703 O O . LEU A 1 88 ? -0.775 0.863 24.108 1.00 88.06 88 LEU A O 1
ATOM 707 N N . GLU A 1 89 ? -1.746 1.685 25.959 1.00 87.44 89 GLU A N 1
ATOM 708 C CA . GLU A 1 89 ? -0.534 1.646 26.782 1.00 87.44 89 GLU A CA 1
ATOM 709 C C . GLU A 1 89 ? 0.016 0.215 26.896 1.00 87.44 89 GLU A C 1
ATOM 711 O O . GLU A 1 89 ? 1.225 -0.011 26.787 1.00 87.44 89 GLU A O 1
ATOM 716 N N . MET A 1 90 ? -0.869 -0.772 27.053 1.00 81.69 90 MET A N 1
ATOM 717 C CA . MET A 1 90 ? -0.496 -2.186 27.079 1.00 81.69 90 MET A CA 1
ATOM 718 C C . MET A 1 90 ? 0.066 -2.657 25.732 1.00 81.69 90 MET A C 1
ATOM 720 O O . MET A 1 90 ? 1.096 -3.333 25.715 1.00 81.69 90 MET A O 1
ATOM 724 N N . LEU A 1 91 ? -0.557 -2.271 24.615 1.00 81.94 91 LEU A N 1
ATOM 725 C CA . LEU A 1 91 ? -0.081 -2.590 23.264 1.00 81.94 91 LEU A CA 1
ATOM 726 C C . LEU A 1 91 ? 1.290 -1.961 22.972 1.00 81.94 91 LEU A C 1
ATOM 728 O O . LEU A 1 91 ? 2.115 -2.584 22.314 1.00 81.94 91 LEU A O 1
ATOM 732 N N . GLN A 1 92 ? 1.556 -0.754 23.477 1.00 80.69 92 GLN A N 1
ATOM 733 C CA . GLN A 1 92 ? 2.829 -0.054 23.273 1.00 80.69 92 GLN A CA 1
ATOM 734 C C . GLN A 1 92 ? 3.965 -0.588 24.156 1.00 80.69 92 GLN A C 1
ATOM 736 O O . GLN A 1 92 ? 5.121 -0.578 23.738 1.00 80.69 92 GLN A O 1
ATOM 741 N N . LYS A 1 93 ? 3.665 -1.044 25.380 1.00 76.44 93 LYS A N 1
ATOM 742 C CA . LYS A 1 93 ? 4.676 -1.561 26.323 1.00 76.44 93 LYS A CA 1
ATOM 743 C C . LYS A 1 93 ? 5.193 -2.953 25.970 1.00 76.44 93 LYS A C 1
ATOM 745 O O . LYS A 1 93 ? 6.291 -3.312 26.391 1.00 76.44 93 LYS A O 1
ATOM 750 N N . ASN A 1 94 ? 4.419 -3.749 25.238 1.00 65.06 94 ASN A N 1
ATOM 751 C CA . ASN A 1 94 ? 4.780 -5.128 24.936 1.00 65.06 94 ASN A CA 1
ATOM 752 C C . ASN A 1 94 ? 5.366 -5.216 23.531 1.00 65.06 94 ASN A C 1
ATOM 754 O O . ASN A 1 94 ? 4.655 -5.282 22.536 1.00 65.06 94 ASN A O 1
ATOM 758 N N . ASN A 1 95 ? 6.699 -5.232 23.470 1.00 51.03 95 ASN A N 1
ATOM 759 C CA . ASN A 1 95 ? 7.465 -5.337 22.225 1.00 51.03 95 ASN A CA 1
ATOM 760 C C . ASN A 1 95 ? 7.303 -6.697 21.513 1.00 51.03 95 ASN A C 1
ATOM 762 O O . ASN A 1 95 ? 7.757 -6.854 20.381 1.00 51.03 95 ASN A O 1
ATOM 766 N N . THR A 1 96 ? 6.672 -7.680 22.160 1.00 52.28 96 THR A N 1
ATOM 767 C CA . THR A 1 96 ? 6.317 -8.984 21.596 1.00 52.28 96 THR A CA 1
ATOM 768 C C . THR A 1 96 ? 4.800 -9.093 21.516 1.00 52.28 96 THR A C 1
ATOM 770 O O . THR A 1 96 ? 4.099 -9.322 22.497 1.00 52.28 96 THR A O 1
ATOM 773 N N . SER A 1 97 ? 4.273 -8.950 20.305 1.00 49.91 97 SER A N 1
ATOM 774 C CA . SER A 1 97 ? 2.847 -9.036 19.977 1.00 49.91 97 SER A CA 1
ATOM 775 C C . SER A 1 97 ? 2.178 -10.380 20.274 1.00 49.91 97 SER A C 1
ATOM 777 O O . SER A 1 97 ? 1.028 -10.570 19.902 1.00 49.91 97 SER A O 1
ATOM 779 N N . GLU A 1 98 ? 2.902 -11.351 20.826 1.00 51.59 98 GLU A N 1
ATOM 780 C CA . GLU A 1 98 ? 2.404 -12.698 21.112 1.00 51.59 98 GLU A CA 1
ATOM 781 C C . GLU A 1 98 ? 1.775 -12.806 22.508 1.00 51.59 98 GLU A C 1
ATOM 783 O O . GLU A 1 98 ? 0.953 -13.688 22.732 1.00 51.59 98 GLU A O 1
ATOM 788 N N . ASP A 1 99 ? 2.085 -11.875 23.415 1.00 52.31 99 ASP A N 1
ATOM 789 C CA . ASP A 1 99 ? 1.698 -11.946 24.830 1.00 52.31 99 ASP A CA 1
ATOM 790 C C . ASP A 1 99 ? 0.360 -11.272 25.172 1.00 52.31 99 ASP A C 1
ATOM 792 O O . ASP A 1 99 ? -0.065 -11.281 26.332 1.00 52.31 99 ASP A O 1
ATOM 796 N N . ILE A 1 100 ? -0.259 -10.599 24.202 1.00 57.12 100 ILE A N 1
ATOM 797 C CA . ILE A 1 100 ? -1.369 -9.661 24.407 1.00 57.12 100 ILE A CA 1
ATOM 798 C C . ILE A 1 100 ? -2.168 -9.596 23.125 1.00 57.12 100 ILE A C 1
ATOM 800 O O . ILE A 1 100 ? -1.796 -8.846 22.224 1.00 57.12 100 ILE A O 1
ATOM 804 N N . ILE A 1 101 ? -3.236 -10.385 22.993 1.00 59.47 101 ILE A N 1
ATOM 805 C CA . ILE A 1 101 ? -4.083 -10.247 21.808 1.00 59.47 101 ILE A CA 1
ATOM 806 C C . ILE A 1 101 ? -5.559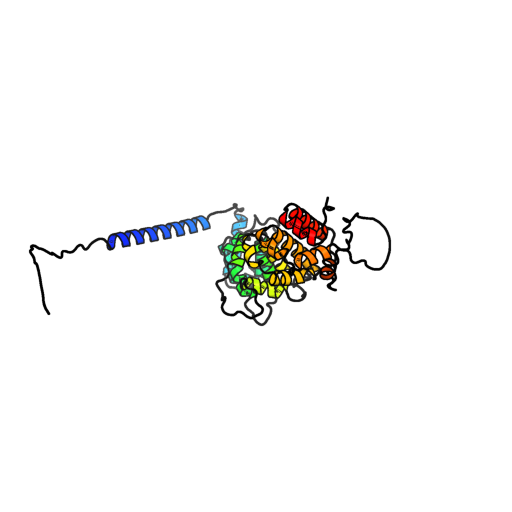 -10.443 22.145 1.00 59.47 101 ILE A C 1
ATOM 808 O O . ILE A 1 101 ? -5.933 -11.481 22.688 1.00 59.47 101 ILE A O 1
ATOM 812 N N . PRO A 1 102 ? -6.406 -9.471 21.770 1.00 62.72 102 PRO A N 1
ATOM 813 C CA . PRO A 1 102 ? -7.844 -9.626 21.801 1.00 62.72 102 PRO A CA 1
ATOM 814 C C . PRO A 1 102 ? -8.308 -10.783 20.912 1.00 62.72 102 PRO A C 1
ATOM 816 O O . PRO A 1 102 ? -7.970 -10.842 19.729 1.00 62.72 102 PRO A O 1
ATOM 819 N N . ASN A 1 103 ? -9.156 -11.661 21.448 1.00 69.88 103 ASN A N 1
ATOM 820 C CA . ASN A 1 103 ? -9.904 -12.617 20.634 1.00 69.88 103 ASN A CA 1
ATOM 821 C C . ASN A 1 103 ? -10.744 -11.884 19.555 1.00 69.88 103 ASN A C 1
ATOM 823 O O . ASN A 1 103 ? -10.944 -10.663 19.589 1.00 69.88 103 ASN A O 1
ATOM 827 N N . ARG A 1 104 ? -11.289 -12.625 18.585 1.00 76.69 104 ARG A N 1
ATOM 828 C CA . ARG A 1 104 ? -12.056 -12.045 17.465 1.00 76.69 104 ARG A CA 1
ATOM 829 C C . ARG A 1 104 ? -13.200 -11.121 17.914 1.00 76.69 104 ARG A C 1
ATOM 831 O O . ARG A 1 104 ? -13.471 -10.124 17.243 1.00 76.69 104 ARG A O 1
ATOM 838 N N . ARG A 1 105 ? -13.860 -11.428 19.039 1.00 79.69 105 ARG A N 1
ATOM 839 C CA . ARG A 1 105 ? -14.927 -10.595 19.626 1.00 79.69 105 ARG A CA 1
ATOM 840 C C . ARG A 1 105 ? -14.396 -9.220 20.015 1.00 79.69 105 ARG A C 1
ATOM 842 O O . ARG A 1 105 ? -15.011 -8.212 19.690 1.00 79.69 105 ARG A O 1
ATOM 849 N N . CYS A 1 106 ? -13.241 -9.178 20.656 1.00 80.00 106 CYS A N 1
ATOM 850 C CA . CYS A 1 106 ? -12.636 -7.944 21.125 1.00 80.00 106 CYS A CA 1
ATOM 851 C C . CYS A 1 106 ? -12.179 -7.042 19.967 1.00 80.00 106 CYS A C 1
ATOM 853 O O . CYS A 1 106 ? -12.389 -5.831 20.003 1.00 80.00 106 CYS A O 1
ATOM 855 N N . LEU A 1 107 ? -11.643 -7.623 18.887 1.00 86.62 107 LEU A N 1
ATOM 856 C CA . LEU A 1 107 ? -11.335 -6.853 17.678 1.00 86.62 107 LEU A CA 1
ATOM 857 C C . LEU A 1 107 ? -12.603 -6.281 17.023 1.00 86.62 107 LEU A C 1
ATOM 859 O O . LEU A 1 107 ? -12.606 -5.128 16.600 1.00 86.62 107 LEU A O 1
ATOM 863 N N . ARG A 1 108 ? -13.702 -7.048 16.990 1.00 87.56 108 ARG A N 1
ATOM 864 C CA . ARG A 1 108 ? -15.004 -6.535 16.527 1.00 87.56 108 ARG A CA 1
ATOM 865 C C . ARG A 1 108 ? -15.516 -5.397 17.405 1.00 87.56 108 ARG A C 1
ATOM 867 O O . ARG A 1 108 ? -16.043 -4.429 16.871 1.00 87.56 108 ARG A O 1
ATOM 874 N N . LEU A 1 109 ? -15.332 -5.477 18.722 1.00 88.62 109 LEU A N 1
ATOM 875 C CA . LEU A 1 109 ? -15.702 -4.393 19.629 1.00 88.62 109 LEU A CA 1
ATOM 876 C C . LEU A 1 109 ? -14.938 -3.104 19.294 1.00 88.62 109 LEU A C 1
ATOM 878 O O . LEU A 1 109 ? -15.559 -2.048 19.193 1.00 88.62 109 LEU A O 1
ATOM 882 N N . LEU A 1 110 ? -13.631 -3.184 19.020 1.00 91.00 110 LEU A N 1
ATOM 883 C CA . LEU A 1 110 ? -12.865 -2.023 18.547 1.00 91.00 110 LEU A CA 1
ATOM 884 C C . LEU A 1 110 ? -13.470 -1.425 17.269 1.00 91.00 110 LEU A C 1
ATOM 886 O O . LEU A 1 110 ? -13.656 -0.213 17.209 1.00 91.00 110 LEU A O 1
ATOM 890 N N . LEU A 1 111 ? -13.859 -2.257 16.296 1.00 90.81 111 LEU A N 1
ATOM 891 C CA . LEU A 1 111 ? -14.517 -1.783 15.071 1.00 90.81 111 LEU A CA 1
ATOM 892 C C . LEU A 1 111 ? -15.832 -1.046 15.356 1.00 90.81 111 LEU A C 1
ATOM 894 O O . LEU A 1 111 ? -16.075 0.014 14.782 1.00 90.81 111 LEU A O 1
ATOM 898 N N . THR A 1 112 ? -16.654 -1.548 16.285 1.00 90.69 112 THR A N 1
ATOM 899 C CA . THR A 1 112 ? -17.905 -0.865 16.672 1.00 90.69 112 THR A CA 1
ATOM 900 C C . THR A 1 112 ? -17.668 0.466 17.385 1.00 90.69 112 THR A C 1
ATOM 902 O O . THR A 1 112 ? -18.482 1.380 17.276 1.00 90.69 112 THR A O 1
ATOM 905 N N . LEU A 1 113 ? -16.543 0.603 18.091 1.00 91.69 113 LEU A N 1
ATOM 906 C CA . LEU A 1 113 ? -16.168 1.829 18.795 1.00 91.69 113 LEU A CA 1
ATOM 907 C C . LEU A 1 113 ? -15.430 2.828 17.901 1.00 91.69 113 LEU A C 1
ATOM 909 O O . LEU A 1 113 ? -15.227 3.964 18.328 1.00 91.69 113 LEU A O 1
ATOM 913 N N . PHE A 1 114 ? -15.038 2.437 16.685 1.00 91.69 114 PHE A N 1
ATOM 914 C CA . PHE A 1 114 ? -14.142 3.220 15.836 1.00 91.69 114 PHE A CA 1
ATOM 915 C C . PHE A 1 114 ? -14.700 4.619 15.560 1.00 91.69 114 PHE A C 1
ATOM 917 O O . PHE A 1 114 ? -14.042 5.607 15.867 1.00 91.69 114 PHE A O 1
ATOM 924 N N . ASN A 1 115 ? -15.955 4.726 15.121 1.00 86.25 115 ASN A N 1
ATOM 925 C CA . ASN A 1 115 ? -16.568 6.027 14.830 1.00 86.25 115 ASN A CA 1
ATOM 926 C C . ASN A 1 115 ? -16.729 6.915 16.079 1.00 86.25 115 ASN A C 1
ATOM 928 O O . ASN A 1 115 ? -16.743 8.138 15.965 1.00 86.25 115 ASN A O 1
ATOM 932 N N . LYS A 1 116 ? -16.828 6.318 17.274 1.00 89.62 116 LYS A N 1
ATOM 933 C CA . LYS A 1 116 ? -16.997 7.044 18.544 1.00 89.62 116 LYS A CA 1
ATOM 934 C C . LYS A 1 116 ? -15.659 7.523 19.115 1.00 89.62 116 LYS A C 1
ATOM 936 O O . LYS A 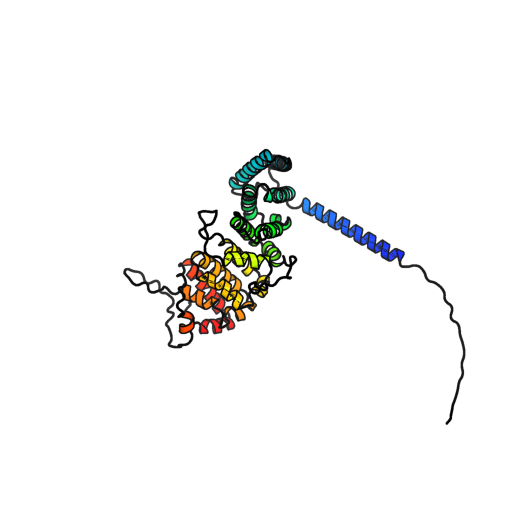1 116 ? -15.547 8.656 19.566 1.00 89.62 116 LYS A O 1
ATOM 941 N N . HIS A 1 117 ? -14.636 6.672 19.069 1.00 92.50 117 HIS A N 1
ATOM 942 C CA . HIS A 1 117 ? -13.329 6.891 19.699 1.00 92.50 117 HIS A CA 1
ATOM 943 C C . HIS A 1 117 ? -12.192 6.839 18.672 1.00 92.50 117 HIS A C 1
ATOM 945 O O . HIS A 1 117 ? -11.187 6.159 18.884 1.00 92.50 117 HIS A O 1
ATOM 951 N N . VAL A 1 118 ? -12.357 7.564 17.558 1.00 90.75 118 VAL A N 1
ATOM 952 C CA . VAL A 1 118 ? -11.535 7.445 16.338 1.00 90.75 118 VAL A CA 1
ATOM 953 C C . VAL A 1 118 ? -10.038 7.394 16.617 1.00 90.75 118 VAL A C 1
ATOM 955 O O . VAL A 1 118 ? -9.379 6.456 16.187 1.00 90.75 118 VAL A O 1
ATOM 958 N N . VAL A 1 119 ? -9.498 8.371 17.352 1.00 90.94 119 VAL A N 1
ATOM 959 C CA . VAL A 1 119 ? -8.048 8.480 17.588 1.00 90.94 119 VAL A CA 1
ATOM 960 C C . VAL A 1 119 ? -7.510 7.264 18.345 1.00 90.94 119 VAL A C 1
ATOM 962 O O . VAL A 1 119 ? -6.580 6.614 17.879 1.00 90.94 119 VAL A O 1
ATOM 965 N N . LEU A 1 120 ? -8.123 6.920 19.481 1.00 93.50 120 LEU A N 1
ATOM 966 C CA . LEU A 1 120 ? -7.648 5.832 20.340 1.00 93.50 120 LEU A CA 1
ATOM 967 C C . LEU A 1 120 ? -7.810 4.464 19.671 1.00 93.50 120 LEU A C 1
ATOM 969 O O . LEU A 1 120 ? -6.911 3.626 19.745 1.00 93.50 120 LEU A O 1
ATOM 973 N N . VAL A 1 121 ? -8.941 4.238 18.997 1.00 94.31 121 VAL A N 1
ATOM 974 C CA . VAL A 1 121 ? -9.184 2.985 18.272 1.00 94.31 121 VAL A CA 1
ATOM 975 C C . VAL A 1 121 ? -8.222 2.855 17.096 1.00 94.31 121 VAL A C 1
ATOM 977 O O . VAL A 1 121 ? -7.643 1.786 16.912 1.00 94.31 121 VAL A O 1
ATOM 980 N N . LEU A 1 122 ? -7.990 3.931 16.341 1.00 94.00 122 LEU A N 1
ATOM 981 C CA . LEU A 1 122 ? -7.032 3.942 15.238 1.00 94.00 122 LEU A CA 1
ATOM 982 C C . LEU A 1 122 ? -5.621 3.591 15.714 1.00 94.00 122 LEU A C 1
ATOM 984 O O . LEU A 1 122 ? -4.976 2.736 15.111 1.00 94.00 122 LEU A O 1
ATOM 988 N N . GLU A 1 123 ? -5.152 4.192 16.808 1.00 91.94 123 GLU A N 1
ATOM 989 C CA . GLU A 1 123 ? -3.837 3.889 17.385 1.00 91.94 123 GLU A CA 1
ATOM 990 C C . GLU A 1 123 ? -3.741 2.439 17.885 1.00 91.94 123 GLU A C 1
ATOM 992 O O . GLU A 1 123 ? -2.741 1.765 17.624 1.00 91.94 123 GLU A O 1
ATOM 997 N N . CYS A 1 124 ? -4.796 1.912 18.517 1.00 91.50 124 CYS A N 1
ATOM 998 C CA . CYS A 1 124 ? -4.851 0.500 18.905 1.00 91.50 124 CYS A CA 1
ATOM 999 C C . CYS A 1 124 ? -4.770 -0.422 17.680 1.00 91.50 124 CYS A C 1
ATOM 1001 O O . CYS A 1 124 ? -3.967 -1.356 17.652 1.00 91.50 124 CYS A O 1
ATOM 1003 N N . LEU A 1 125 ? -5.574 -0.157 16.647 1.00 93.25 125 LEU A N 1
ATOM 1004 C CA . LEU A 1 125 ? -5.605 -0.959 15.424 1.00 93.25 125 LEU A CA 1
ATOM 1005 C C . LEU A 1 125 ? -4.288 -0.875 14.651 1.00 93.25 125 LEU A C 1
ATOM 1007 O O . LEU A 1 125 ? -3.848 -1.884 14.106 1.00 93.25 125 LEU A O 1
ATOM 1011 N N . LEU A 1 126 ? -3.622 0.281 14.638 1.00 91.81 126 LEU A N 1
ATOM 1012 C CA . LEU A 1 126 ? -2.289 0.434 14.056 1.00 91.81 126 LEU A CA 1
ATOM 1013 C C . LEU A 1 126 ? -1.269 -0.465 14.757 1.00 91.81 126 LEU A C 1
ATOM 1015 O O . LEU A 1 126 ? -0.571 -1.213 14.069 1.00 91.81 126 LEU A O 1
ATOM 1019 N N . SER A 1 127 ? -1.251 -0.472 16.092 1.00 88.75 127 SER A N 1
ATOM 1020 C CA . SER A 1 127 ? -0.392 -1.368 16.878 1.00 88.75 127 SER A CA 1
ATOM 1021 C C . SER A 1 127 ? -0.699 -2.846 16.602 1.00 88.75 127 SER A C 1
ATOM 1023 O O . SER A 1 127 ? 0.208 -3.630 16.327 1.00 88.75 127 SER A O 1
ATOM 1025 N N . ILE A 1 128 ? -1.979 -3.231 16.576 1.00 88.69 128 ILE A N 1
ATOM 1026 C CA . ILE A 1 128 ? -2.404 -4.618 16.311 1.00 88.69 128 ILE A CA 1
ATOM 1027 C C . ILE A 1 128 ? -2.047 -5.044 14.873 1.00 88.69 128 ILE A C 1
ATOM 1029 O O . ILE A 1 128 ? -1.553 -6.151 14.636 1.00 88.69 128 ILE A O 1
ATOM 1033 N N . SER A 1 129 ? -2.247 -4.156 13.895 1.00 90.88 129 SER A N 1
ATOM 1034 C CA . SER A 1 129 ? -2.034 -4.431 12.467 1.00 90.88 129 SER A CA 1
ATOM 1035 C C . SER A 1 129 ? -0.579 -4.691 12.081 1.00 90.88 129 SER A C 1
ATOM 1037 O O . SER A 1 129 ? -0.329 -5.202 10.989 1.00 90.88 129 SER A O 1
ATOM 1039 N N . ALA A 1 130 ? 0.388 -4.388 12.949 1.00 84.00 130 ALA A N 1
ATOM 1040 C CA . ALA A 1 130 ? 1.779 -4.762 12.724 1.00 84.00 130 ALA A CA 1
ATOM 1041 C C . ALA A 1 130 ? 1.986 -6.291 12.763 1.00 84.00 130 ALA A C 1
ATOM 1043 O O . ALA A 1 130 ? 2.890 -6.798 12.093 1.00 84.00 130 ALA A O 1
ATOM 1044 N N . HIS A 1 131 ? 1.115 -7.026 13.465 1.00 81.69 131 HIS A N 1
ATOM 1045 C CA . HIS A 1 131 ? 1.327 -8.441 13.789 1.00 81.69 131 HIS A CA 1
ATOM 1046 C C . HIS A 1 131 ? 0.130 -9.359 13.498 1.00 81.69 131 HIS A C 1
ATOM 1048 O O . HIS A 1 131 ? 0.308 -10.571 13.366 1.00 81.69 131 HIS A O 1
ATOM 1054 N N . ARG A 1 132 ? -1.086 -8.805 13.412 1.00 85.69 132 ARG A N 1
ATOM 1055 C CA . ARG A 1 132 ? -2.347 -9.557 13.274 1.00 85.69 132 ARG A CA 1
ATOM 1056 C C . ARG A 1 132 ? -3.193 -9.055 12.105 1.00 85.69 132 ARG A C 1
ATOM 1058 O O . ARG A 1 132 ? -4.372 -8.734 12.237 1.00 85.69 132 ARG A O 1
ATOM 1065 N N . GLN A 1 133 ? -2.568 -8.936 10.932 1.00 90.94 133 GLN A N 1
ATOM 1066 C CA . GLN A 1 133 ? -3.258 -8.468 9.726 1.00 90.94 133 GLN A CA 1
ATOM 1067 C C . GLN A 1 133 ? -4.414 -9.398 9.345 1.00 90.94 133 GLN A C 1
ATOM 1069 O O . GLN A 1 133 ? -5.480 -8.916 8.978 1.00 90.94 133 GLN A O 1
ATOM 1074 N N . LYS A 1 134 ? -4.209 -10.720 9.426 1.00 90.06 134 LYS A N 1
ATOM 1075 C CA . LYS A 1 134 ? -5.196 -11.724 9.004 1.00 90.06 134 LYS A CA 1
ATOM 1076 C C . LYS A 1 134 ? -6.502 -11.577 9.784 1.00 90.06 134 LYS A C 1
ATOM 1078 O O . LYS A 1 134 ? -7.563 -11.489 9.181 1.00 90.06 134 LYS A O 1
ATOM 1083 N N . GLU A 1 135 ? -6.411 -11.499 11.104 1.00 89.12 135 GLU A N 1
ATOM 1084 C CA . GLU A 1 135 ? -7.551 -11.412 12.010 1.00 89.12 135 GLU A CA 1
ATOM 1085 C C . GLU A 1 135 ? -8.336 -10.119 11.788 1.00 89.12 135 GLU A C 1
ATOM 1087 O O . GLU A 1 135 ? -9.563 -10.152 11.738 1.00 89.12 135 GLU A O 1
ATOM 1092 N N . LEU A 1 136 ? -7.633 -8.998 11.591 1.00 92.38 136 LEU A N 1
ATOM 1093 C CA . LEU A 1 136 ? -8.244 -7.708 11.266 1.00 92.38 136 LEU A CA 1
ATOM 1094 C C . LEU A 1 136 ? -8.938 -7.715 9.892 1.00 92.38 136 LEU A C 1
ATOM 1096 O O . LEU A 1 136 ? -10.015 -7.141 9.733 1.00 92.38 136 LEU A O 1
ATOM 1100 N N . ILE A 1 137 ? -8.354 -8.388 8.901 1.00 92.44 137 ILE A N 1
ATOM 1101 C CA . ILE A 1 137 ? -8.980 -8.569 7.585 1.00 92.44 137 ILE A CA 1
ATOM 1102 C C . ILE A 1 137 ? -10.237 -9.444 7.709 1.00 92.44 137 ILE A C 1
ATOM 1104 O O . ILE A 1 137 ? -11.281 -9.101 7.159 1.00 92.44 137 ILE A O 1
ATOM 1108 N N . ASP A 1 138 ? -10.176 -10.537 8.472 1.00 89.94 138 ASP A N 1
ATOM 1109 C CA . ASP A 1 138 ? -11.267 -11.511 8.629 1.00 89.94 138 ASP A CA 1
ATOM 1110 C C . ASP A 1 138 ? -12.484 -10.976 9.415 1.00 89.94 138 ASP A C 1
ATOM 1112 O O . ASP A 1 138 ? -13.543 -11.620 9.451 1.00 89.94 138 ASP A O 1
ATOM 1116 N N . ILE A 1 139 ? -12.355 -9.825 10.079 1.00 90.50 139 ILE A N 1
ATOM 1117 C CA . ILE A 1 139 ? -13.468 -9.120 10.738 1.00 90.50 139 ILE A CA 1
ATOM 1118 C C . ILE A 1 139 ? -14.030 -7.953 9.915 1.00 90.50 139 ILE A C 1
ATOM 1120 O O . ILE A 1 139 ? -14.973 -7.322 10.381 1.00 90.50 139 ILE A O 1
ATOM 1124 N N . GLY A 1 140 ? -13.497 -7.688 8.718 1.00 90.94 140 GLY A N 1
ATOM 1125 C CA . GLY A 1 140 ? -14.025 -6.668 7.806 1.00 90.94 140 GLY A CA 1
ATOM 1126 C C . GLY A 1 140 ? -13.447 -5.261 7.994 1.00 90.94 140 GLY A C 1
ATOM 1127 O O . GLY A 1 140 ? -14.110 -4.277 7.676 1.00 90.94 140 GLY A O 1
ATOM 1128 N N . LEU A 1 141 ? -12.226 -5.128 8.532 1.00 94.50 141 LEU A N 1
ATOM 1129 C CA . LEU A 1 141 ? -11.621 -3.805 8.737 1.00 94.50 141 LEU A CA 1
ATOM 1130 C C . LEU A 1 141 ? -11.336 -3.065 7.415 1.00 94.50 141 LEU A C 1
ATOM 1132 O O . LEU A 1 141 ? -11.385 -1.840 7.391 1.00 94.50 141 LEU A O 1
ATOM 1136 N N . ILE A 1 142 ? -11.030 -3.767 6.316 1.00 94.31 142 ILE A N 1
ATOM 1137 C CA . ILE A 1 142 ? -10.747 -3.112 5.023 1.00 94.31 142 ILE A CA 1
ATOM 1138 C C . ILE A 1 142 ? -12.009 -2.434 4.478 1.00 94.31 142 ILE A C 1
ATOM 1140 O O . ILE A 1 142 ? -11.932 -1.313 3.985 1.00 94.31 142 ILE A O 1
ATOM 1144 N N . GLU A 1 143 ? -13.154 -3.097 4.594 1.00 90.88 143 GLU A N 1
ATOM 1145 C CA . GLU A 1 143 ? -14.469 -2.583 4.222 1.00 90.88 143 GLU A CA 1
ATOM 1146 C C . GLU A 1 143 ? -14.817 -1.341 5.053 1.00 90.88 143 GLU A C 1
ATOM 1148 O O . GLU A 1 143 ? -15.118 -0.293 4.493 1.00 90.88 143 GLU A O 1
ATOM 1153 N N . GLN A 1 144 ? -14.655 -1.400 6.377 1.00 90.94 144 GLN A N 1
ATOM 1154 C CA . GLN A 1 144 ? -14.912 -0.234 7.228 1.00 90.94 144 GLN A CA 1
ATOM 1155 C C . GLN A 1 144 ? -13.976 0.944 6.902 1.00 90.94 144 GLN A C 1
ATOM 1157 O O . GLN A 1 144 ? -14.395 2.100 6.917 1.00 90.94 144 GLN A O 1
ATOM 1162 N N . LEU A 1 145 ? -12.701 0.675 6.590 1.00 92.94 145 LEU A N 1
ATOM 1163 C CA . LEU A 1 145 ? -11.760 1.711 6.149 1.00 92.94 145 LEU A CA 1
ATOM 1164 C C . LEU A 1 145 ? -12.135 2.293 4.785 1.00 92.94 145 LEU A C 1
ATOM 1166 O O . LEU A 1 145 ? -11.825 3.456 4.537 1.00 92.94 145 LEU A O 1
ATOM 1170 N N . TYR A 1 146 ? -12.752 1.514 3.895 1.00 89.88 146 TYR A N 1
ATOM 1171 C CA . TYR A 1 146 ? -13.270 2.031 2.631 1.00 89.88 146 TYR A CA 1
ATOM 1172 C C . TYR A 1 146 ? -14.357 3.063 2.900 1.00 89.88 146 TYR A C 1
ATOM 1174 O O . TYR A 1 146 ? -14.238 4.189 2.412 1.00 89.88 146 TYR A O 1
ATOM 1182 N N . ASP A 1 147 ? -15.333 2.714 3.738 1.00 86.19 147 ASP A N 1
ATOM 1183 C CA . ASP A 1 147 ? -16.415 3.616 4.127 1.00 86.19 147 ASP A CA 1
ATOM 1184 C C . ASP A 1 147 ? -15.827 4.891 4.747 1.00 86.19 147 ASP A C 1
ATOM 1186 O O . ASP A 1 147 ? -16.012 5.970 4.204 1.00 86.19 147 ASP A O 1
ATOM 1190 N N . MET A 1 148 ? -14.947 4.791 5.750 1.00 87.56 148 MET A N 1
ATOM 1191 C CA . MET A 1 148 ? -14.353 5.973 6.404 1.00 87.56 148 MET A CA 1
ATOM 1192 C C . MET A 1 148 ? -13.454 6.845 5.502 1.00 87.56 148 MET A C 1
ATOM 1194 O O . MET A 1 148 ? -13.244 8.021 5.800 1.00 87.56 148 MET A O 1
ATOM 1198 N N . ILE A 1 149 ? -12.868 6.288 4.435 1.00 87.19 149 ILE A N 1
ATOM 1199 C CA . ILE A 1 149 ? -12.041 7.034 3.465 1.00 87.19 149 ILE A CA 1
ATOM 1200 C C . ILE A 1 149 ? -12.905 7.663 2.355 1.00 87.19 149 ILE A C 1
ATOM 1202 O O . ILE A 1 149 ? -12.489 8.635 1.710 1.00 87.19 149 ILE A O 1
ATOM 1206 N N . THR A 1 150 ? -14.087 7.103 2.091 1.00 79.31 150 THR A N 1
ATOM 1207 C CA . THR A 1 150 ? -14.996 7.555 1.027 1.00 79.31 150 THR A CA 1
ATOM 1208 C C . THR A 1 150 ? -16.152 8.414 1.529 1.00 79.31 150 THR A C 1
ATOM 1210 O O . THR A 1 150 ? -16.604 9.283 0.777 1.00 79.31 150 THR A O 1
ATOM 1213 N N . GLU A 1 151 ? -16.570 8.239 2.783 1.00 69.56 151 GLU A N 1
ATOM 1214 C CA . GLU A 1 151 ? -17.493 9.085 3.541 1.00 69.56 151 GLU A CA 1
ATOM 1215 C C . GLU A 1 151 ? -16.847 10.444 3.826 1.00 69.56 151 GLU A C 1
ATOM 1217 O O . GLU A 1 151 ? -16.329 10.719 4.899 1.00 69.56 151 GLU A O 1
ATOM 1222 N N . ASP A 1 152 ? -16.797 11.255 2.776 1.00 52.66 152 ASP A N 1
ATOM 1223 C CA . ASP A 1 152 ? -16.895 12.710 2.751 1.00 52.66 152 ASP A CA 1
ATOM 1224 C C . ASP A 1 152 ? -16.459 13.134 1.342 1.00 52.66 152 ASP A C 1
ATOM 1226 O O . ASP A 1 152 ? -15.289 13.391 1.044 1.00 52.66 152 ASP A O 1
ATOM 1230 N N . ALA A 1 153 ? -17.422 13.191 0.420 1.00 47.25 153 ALA A N 1
ATOM 1231 C CA . ALA A 1 153 ? -17.166 13.610 -0.959 1.00 47.25 153 ALA A CA 1
ATOM 1232 C C . ALA A 1 153 ? -16.639 15.059 -1.055 1.00 47.25 153 ALA A C 1
ATOM 1234 O O . ALA A 1 153 ? -16.072 15.427 -2.080 1.00 47.25 153 ALA A O 1
ATOM 1235 N N . ASN A 1 154 ? -16.796 15.860 0.011 1.00 48.19 154 ASN A N 1
ATOM 1236 C CA . ASN A 1 154 ? -16.557 17.303 -0.001 1.00 48.19 154 ASN A CA 1
ATOM 1237 C C . ASN A 1 154 ? -15.642 17.832 1.123 1.00 48.19 154 ASN A C 1
ATOM 1239 O O . ASN A 1 154 ? -15.286 19.009 1.073 1.00 48.19 154 ASN A O 1
ATOM 1243 N N . GLN A 1 155 ? -15.246 17.026 2.118 1.00 54.47 155 GLN A N 1
ATOM 1244 C CA . GLN A 1 155 ? -14.318 17.449 3.179 1.00 54.47 155 GLN A CA 1
ATOM 1245 C C . GLN A 1 155 ? -13.372 16.311 3.559 1.00 54.47 155 GLN A C 1
ATOM 1247 O O . GLN A 1 155 ? -13.787 15.231 3.930 1.00 54.47 155 GLN A O 1
ATOM 1252 N N . GLU A 1 156 ? -12.067 16.519 3.454 1.00 61.56 156 GLU A N 1
ATOM 1253 C CA . GLU A 1 156 ? -11.130 15.467 3.837 1.00 61.56 156 GLU A CA 1
ATOM 1254 C C . GLU A 1 156 ? -11.215 15.188 5.350 1.00 61.56 156 GLU A C 1
ATOM 1256 O O . GLU A 1 156 ? -10.983 16.088 6.163 1.00 61.56 156 GLU A O 1
ATOM 1261 N N . ASN A 1 157 ? -11.488 13.936 5.742 1.00 71.31 157 ASN A N 1
ATOM 1262 C CA . ASN A 1 157 ? -11.447 13.541 7.147 1.00 71.31 157 ASN A CA 1
ATOM 1263 C C . ASN A 1 157 ? -10.033 13.787 7.703 1.00 71.31 157 ASN A C 1
ATOM 1265 O O . ASN A 1 157 ? -9.030 13.344 7.129 1.00 71.31 157 ASN A O 1
ATOM 1269 N N . LYS A 1 158 ? -9.937 14.466 8.852 1.00 79.75 158 LYS A N 1
ATOM 1270 C CA . LYS A 1 158 ? -8.660 14.794 9.510 1.00 79.75 158 LYS A CA 1
ATOM 1271 C C . LYS A 1 158 ? -7.783 13.571 9.823 1.00 79.75 158 LYS A C 1
ATOM 1273 O O . LYS A 1 158 ? -6.587 13.743 10.021 1.00 79.75 158 LYS A O 1
ATOM 1278 N N . HIS A 1 159 ? -8.356 12.367 9.844 1.00 86.94 159 HIS A N 1
ATOM 1279 C CA . HIS A 1 159 ? -7.669 11.107 10.146 1.00 86.94 159 HIS A CA 1
ATOM 1280 C C . HIS A 1 159 ? -7.382 10.227 8.918 1.00 86.94 159 HIS A C 1
ATOM 1282 O O . HIS A 1 159 ? -6.905 9.101 9.069 1.00 86.94 159 HIS A O 1
ATOM 1288 N N . THR A 1 160 ? -7.650 10.728 7.706 1.00 88.75 160 THR A N 1
ATOM 1289 C CA . THR A 1 160 ? -7.478 9.977 6.448 1.00 88.75 160 THR A CA 1
ATOM 1290 C C . THR A 1 160 ? -6.075 9.379 6.306 1.00 88.75 160 THR A C 1
ATOM 1292 O O . THR A 1 160 ? -5.926 8.243 5.861 1.00 88.75 160 THR A O 1
ATOM 1295 N N . ASP A 1 161 ? -5.033 10.096 6.730 1.00 88.25 161 ASP A N 1
ATOM 1296 C CA . ASP A 1 161 ? -3.648 9.614 6.692 1.00 88.25 161 ASP A CA 1
ATOM 1297 C C . ASP A 1 161 ? -3.423 8.381 7.570 1.00 88.25 161 ASP A C 1
ATOM 1299 O O . ASP A 1 161 ? -2.790 7.414 7.136 1.00 88.25 161 ASP A O 1
ATOM 1303 N N . GLY A 1 162 ? -3.990 8.378 8.774 1.00 91.50 162 GLY A N 1
ATOM 1304 C CA . GLY A 1 162 ? -3.944 7.233 9.673 1.00 91.50 162 GLY A CA 1
ATOM 1305 C C . GLY A 1 162 ? -4.746 6.036 9.150 1.00 91.50 162 GLY A C 1
ATOM 1306 O O . GLY A 1 162 ? -4.267 4.905 9.250 1.00 91.50 162 GLY A O 1
ATOM 1307 N N . TYR A 1 163 ? -5.897 6.258 8.505 1.00 93.62 163 TYR A N 1
ATOM 1308 C CA . TYR A 1 163 ? -6.658 5.181 7.855 1.00 93.62 163 TYR A CA 1
ATOM 1309 C C . TYR A 1 163 ? -5.870 4.537 6.708 1.00 93.62 163 TYR A C 1
ATOM 1311 O O . TYR A 1 163 ? -5.788 3.311 6.618 1.00 93.62 163 TYR A O 1
ATOM 1319 N N . ILE A 1 164 ? -5.227 5.353 5.866 1.00 94.19 164 ILE A N 1
ATOM 1320 C CA . ILE A 1 164 ? -4.368 4.866 4.779 1.00 94.19 164 ILE A CA 1
ATOM 1321 C C . ILE A 1 164 ? -3.142 4.135 5.350 1.00 94.19 164 ILE A C 1
ATOM 1323 O O . ILE A 1 164 ? -2.736 3.110 4.802 1.00 94.19 164 ILE A O 1
ATOM 1327 N N . MET A 1 165 ? -2.563 4.605 6.460 1.00 94.38 165 MET A N 1
ATOM 1328 C CA . MET A 1 165 ? -1.459 3.919 7.142 1.00 94.38 165 MET A CA 1
ATOM 1329 C C . MET A 1 165 ? -1.877 2.539 7.668 1.00 94.38 165 MET A C 1
ATOM 1331 O O . MET A 1 165 ? -1.158 1.558 7.465 1.00 94.38 165 MET A O 1
ATOM 1335 N N . LEU A 1 166 ? -3.058 2.435 8.279 1.00 95.69 166 LEU A N 1
ATOM 1336 C CA . LEU A 1 166 ? -3.621 1.162 8.727 1.00 95.69 166 LEU A CA 1
ATOM 1337 C C . LEU A 1 166 ? -3.850 0.216 7.542 1.00 95.69 166 LEU A C 1
ATOM 1339 O O . LEU A 1 166 ? -3.423 -0.938 7.576 1.00 95.69 166 LEU A O 1
ATOM 1343 N N . LEU A 1 167 ? -4.413 0.718 6.443 1.00 96.62 167 LEU A N 1
ATOM 1344 C CA . LEU A 1 167 ? -4.590 -0.048 5.210 1.00 96.62 167 LEU A CA 1
ATOM 1345 C C . LEU A 1 167 ? -3.254 -0.510 4.597 1.00 96.62 167 LEU A C 1
ATOM 1347 O O . LEU A 1 167 ? -3.144 -1.636 4.102 1.00 96.62 167 LEU A O 1
ATOM 1351 N N . ALA A 1 168 ? -2.210 0.319 4.665 1.00 96.25 168 ALA A N 1
ATOM 1352 C CA . ALA A 1 168 ? -0.864 -0.050 4.233 1.00 96.25 168 ALA A CA 1
ATOM 1353 C C . ALA A 1 168 ? -0.303 -1.226 5.049 1.00 96.25 168 ALA A C 1
ATOM 1355 O O . ALA A 1 168 ? 0.337 -2.108 4.472 1.00 96.25 168 ALA A O 1
ATOM 1356 N N . ASN A 1 169 ? -0.595 -1.301 6.352 1.00 95.62 169 ASN A N 1
ATOM 1357 C CA . ASN A 1 169 ? -0.232 -2.456 7.177 1.00 95.62 169 ASN A CA 1
ATOM 1358 C C . ASN A 1 169 ? -1.015 -3.713 6.778 1.00 95.62 169 ASN A C 1
ATOM 1360 O O . ASN A 1 169 ? -0.407 -4.766 6.583 1.00 95.62 169 ASN A O 1
ATOM 1364 N N . LEU A 1 170 ? -2.335 -3.610 6.597 1.00 97.19 170 LEU A N 1
ATOM 1365 C CA . LEU A 1 170 ? -3.185 -4.752 6.226 1.00 97.19 170 LEU A CA 1
ATOM 1366 C C . LEU A 1 170 ? -2.805 -5.339 4.861 1.00 97.19 170 LEU A C 1
ATOM 1368 O O . LEU A 1 170 ? -2.779 -6.557 4.686 1.00 97.19 170 LEU A O 1
ATOM 1372 N N . THR A 1 171 ? -2.441 -4.488 3.902 1.00 96.25 171 THR A N 1
ATOM 1373 C CA . THR A 1 171 ? -2.035 -4.919 2.553 1.00 96.25 171 THR A CA 1
ATOM 1374 C C . THR A 1 171 ? -0.649 -5.564 2.502 1.00 96.25 171 THR A C 1
ATOM 1376 O O . THR A 1 171 ? -0.312 -6.162 1.485 1.00 96.25 171 THR A O 1
ATOM 1379 N N . ARG A 1 172 ? 0.141 -5.557 3.588 1.00 94.44 172 ARG A N 1
ATOM 1380 C CA . ARG A 1 172 ? 1.346 -6.410 3.679 1.00 94.44 172 ARG A CA 1
ATOM 1381 C C . ARG A 1 172 ? 0.989 -7.895 3.673 1.00 94.44 172 ARG A C 1
ATOM 1383 O O . ARG A 1 172 ? 1.816 -8.726 3.303 1.00 94.44 172 ARG A O 1
ATOM 1390 N N . TYR A 1 173 ? -0.233 -8.232 4.083 1.00 94.31 173 TYR A N 1
ATOM 1391 C CA . TYR A 1 173 ? -0.767 -9.578 3.975 1.00 94.31 173 TYR A CA 1
ATOM 1392 C C . TYR A 1 173 ? -1.462 -9.762 2.624 1.00 94.31 173 TYR A C 1
ATOM 1394 O O . TYR A 1 173 ? -2.292 -8.952 2.212 1.00 94.31 173 TYR A O 1
ATOM 1402 N N . LYS A 1 174 ? -1.154 -10.867 1.939 1.00 91.81 174 LYS A N 1
ATOM 1403 C CA . LYS A 1 174 ? -1.631 -11.151 0.576 1.00 91.81 174 LYS A CA 1
ATOM 1404 C C . LYS A 1 174 ? -3.161 -11.097 0.447 1.00 91.81 174 LYS A C 1
ATOM 1406 O O . LYS A 1 174 ? -3.672 -10.529 -0.514 1.00 91.81 174 LYS A O 1
ATOM 1411 N N . ASN A 1 175 ? -3.896 -11.607 1.440 1.00 90.62 175 ASN A N 1
ATOM 1412 C CA . ASN A 1 175 ? -5.362 -11.529 1.440 1.00 90.62 175 ASN A CA 1
ATOM 1413 C C . ASN A 1 175 ? -5.877 -10.093 1.599 1.00 90.62 175 ASN A C 1
ATOM 1415 O O . ASN A 1 175 ? -6.961 -9.793 1.112 1.00 90.62 175 ASN A O 1
ATOM 1419 N N . GLY A 1 176 ? -5.107 -9.200 2.226 1.00 94.12 176 GLY A N 1
ATOM 1420 C CA . GLY A 1 176 ? -5.443 -7.781 2.319 1.00 94.12 176 GLY A CA 1
ATOM 1421 C C . GLY A 1 176 ? -5.409 -7.107 0.950 1.00 94.12 176 GLY A C 1
ATOM 1422 O O . GLY A 1 176 ? -6.327 -6.369 0.607 1.00 94.12 176 GLY A O 1
ATOM 1423 N N . VAL A 1 177 ? -4.413 -7.442 0.120 1.00 93.56 177 VAL A N 1
ATOM 1424 C CA . VAL A 1 177 ? -4.371 -7.004 -1.286 1.00 93.56 177 VAL A CA 1
ATOM 1425 C C . VAL A 1 177 ? -5.578 -7.538 -2.054 1.00 93.56 177 VAL A C 1
ATOM 1427 O O . VAL A 1 177 ? -6.246 -6.778 -2.745 1.00 93.56 177 VAL A O 1
ATOM 1430 N N . TYR A 1 178 ? -5.904 -8.824 -1.914 1.00 89.69 178 TYR A N 1
ATOM 1431 C CA . TYR A 1 178 ? -7.057 -9.411 -2.605 1.00 89.69 178 TYR A CA 1
ATOM 1432 C C . TYR A 1 178 ? -8.385 -8.791 -2.195 1.00 89.69 178 TYR A C 1
ATOM 1434 O O . TYR A 1 178 ? -9.209 -8.512 -3.061 1.00 89.69 178 TYR A O 1
ATOM 1442 N N . ARG A 1 179 ? -8.579 -8.526 -0.902 1.00 89.81 179 ARG A N 1
ATOM 1443 C CA . ARG A 1 179 ? -9.765 -7.822 -0.412 1.00 89.81 179 ARG A CA 1
ATOM 1444 C C . ARG A 1 179 ? -9.850 -6.419 -0.991 1.00 89.81 179 ARG A C 1
ATOM 1446 O O . ARG A 1 179 ? -10.857 -6.110 -1.615 1.00 89.81 179 ARG A O 1
ATOM 1453 N N . LEU A 1 180 ? -8.773 -5.635 -0.908 1.00 90.06 180 LEU A N 1
ATOM 1454 C CA . LEU A 1 180 ? -8.707 -4.301 -1.510 1.00 90.06 180 LEU A CA 1
ATOM 1455 C C . LEU A 1 180 ? -9.049 -4.323 -3.009 1.00 90.06 180 LEU A C 1
ATOM 1457 O O . LEU A 1 180 ? -9.781 -3.464 -3.495 1.00 90.06 180 LEU A O 1
ATOM 1461 N N . LEU A 1 181 ? -8.514 -5.296 -3.753 1.00 84.50 181 LEU A N 1
ATOM 1462 C CA . LEU A 1 181 ? -8.717 -5.396 -5.198 1.00 84.50 181 LEU A CA 1
ATOM 1463 C C . LEU A 1 181 ? -10.139 -5.841 -5.586 1.00 84.50 181 LEU A C 1
ATOM 1465 O O . LEU A 1 181 ? -10.610 -5.455 -6.657 1.00 84.50 181 LEU A O 1
ATOM 1469 N N . ASN A 1 182 ? -10.822 -6.591 -4.715 1.00 81.12 182 ASN A N 1
ATOM 1470 C CA . ASN A 1 182 ? -12.129 -7.202 -4.972 1.00 81.12 182 ASN A CA 1
ATOM 1471 C C . ASN A 1 182 ? -13.336 -6.404 -4.452 1.00 81.12 182 ASN A C 1
ATOM 1473 O O . ASN A 1 182 ? -14.454 -6.892 -4.595 1.00 81.12 182 ASN A O 1
ATOM 1477 N N . LEU A 1 183 ? -13.164 -5.198 -3.897 1.00 71.50 183 LEU A N 1
ATOM 1478 C CA . LEU A 1 183 ? -14.266 -4.353 -3.388 1.00 71.50 183 LEU A CA 1
ATOM 1479 C C . LEU A 1 183 ? -15.169 -3.743 -4.487 1.00 71.50 183 LEU A C 1
ATOM 1481 O O . LEU A 1 183 ? -15.667 -2.629 -4.377 1.00 71.50 183 LEU A O 1
ATOM 1485 N N . ASN A 1 184 ? -15.406 -4.491 -5.561 1.00 56.91 184 ASN A N 1
ATOM 1486 C CA . ASN A 1 184 ? -16.125 -4.079 -6.766 1.00 56.91 184 ASN A CA 1
ATOM 1487 C C . ASN A 1 184 ? -17.652 -3.958 -6.592 1.00 56.91 184 ASN A C 1
ATOM 1489 O O . ASN A 1 184 ? -18.339 -3.698 -7.577 1.00 56.91 184 ASN A O 1
ATOM 1493 N N . GLU A 1 185 ? -18.204 -4.144 -5.389 1.00 46.38 185 GLU A N 1
ATOM 1494 C CA . GLU A 1 185 ? -19.661 -4.130 -5.179 1.00 46.38 185 GLU A CA 1
ATOM 1495 C C . GLU A 1 185 ? -20.268 -2.729 -5.008 1.00 46.38 185 GLU A C 1
ATOM 1497 O O . GLU A 1 185 ? -21.483 -2.582 -5.119 1.00 46.38 185 GLU A O 1
ATOM 1502 N N . TYR A 1 186 ? -19.465 -1.672 -4.864 1.00 42.91 186 TYR A N 1
ATOM 1503 C CA . TYR A 1 186 ? -19.986 -0.305 -4.793 1.00 42.91 186 TYR A CA 1
ATOM 1504 C C . TYR A 1 186 ? -19.786 0.440 -6.120 1.00 42.91 186 TYR A C 1
ATOM 1506 O O . TYR A 1 186 ? -18.824 1.168 -6.331 1.00 42.91 186 TYR A O 1
ATOM 1514 N N . ASN A 1 187 ? -20.754 0.235 -7.018 1.00 38.09 187 ASN A N 1
ATOM 1515 C CA . ASN A 1 187 ? -21.104 1.095 -8.153 1.00 38.09 187 ASN A CA 1
ATOM 1516 C C . ASN A 1 187 ? -19.989 1.426 -9.167 1.00 38.09 187 ASN A C 1
ATOM 1518 O O . ASN A 1 187 ? -19.471 2.536 -9.209 1.00 38.09 187 ASN A O 1
ATOM 1522 N N . LEU A 1 188 ? -19.815 0.559 -10.171 1.00 43.28 188 LEU A N 1
ATOM 1523 C CA . LEU A 1 188 ? -19.291 0.945 -11.499 1.00 43.28 188 LEU A CA 1
ATOM 1524 C C . LEU A 1 188 ? -20.243 1.889 -12.284 1.00 43.28 188 LEU A C 1
ATOM 1526 O O . LEU A 1 188 ? -20.054 2.132 -13.475 1.00 43.28 188 LEU A O 1
ATOM 1530 N N . HIS A 1 189 ? -21.269 2.442 -11.633 1.00 35.94 189 HIS A N 1
ATOM 1531 C CA . HIS A 1 189 ? -22.258 3.343 -12.216 1.00 35.94 189 HIS A CA 1
ATOM 1532 C C . HIS A 1 189 ? -22.007 4.789 -11.789 1.00 35.94 189 HIS A C 1
ATOM 1534 O O . HIS A 1 189 ? -22.770 5.342 -11.003 1.00 35.94 189 HIS A O 1
ATOM 1540 N N . LYS A 1 190 ? -20.927 5.378 -12.309 1.00 39.94 190 LYS A N 1
ATOM 1541 C CA . LYS A 1 190 ? -20.753 6.808 -12.635 1.00 39.94 190 LYS A CA 1
ATOM 1542 C C . LYS A 1 190 ? -19.288 7.013 -13.005 1.00 39.94 190 LYS A C 1
ATOM 1544 O O . LYS A 1 190 ? -18.460 7.326 -12.167 1.00 39.94 190 LYS A O 1
ATOM 1549 N N . GLN A 1 191 ? -18.969 6.776 -14.273 1.00 42.03 191 GLN A N 1
ATOM 1550 C CA . GLN A 1 191 ? -17.675 7.174 -14.814 1.00 42.03 191 GLN A CA 1
ATOM 1551 C C . GLN A 1 191 ? -17.654 8.698 -14.934 1.00 42.03 191 GLN A C 1
ATOM 1553 O O . GLN A 1 191 ? -18.217 9.250 -15.878 1.00 42.03 191 GLN A O 1
ATOM 1558 N N . ASP A 1 192 ? -16.994 9.371 -13.996 1.00 42.50 192 ASP A N 1
ATOM 1559 C CA . ASP A 1 192 ? -16.391 10.662 -14.304 1.00 42.50 192 ASP A CA 1
ATOM 1560 C C . ASP A 1 192 ? -15.199 10.424 -15.240 1.00 42.50 192 ASP A C 1
ATOM 1562 O O . ASP A 1 192 ? -14.428 9.476 -15.074 1.00 42.50 192 ASP A O 1
ATOM 1566 N N . ASN A 1 193 ? -15.010 11.306 -16.224 1.00 47.88 193 ASN A N 1
ATOM 1567 C CA . ASN A 1 193 ? -13.980 11.188 -17.271 1.00 47.88 193 ASN A CA 1
ATOM 1568 C C . ASN A 1 193 ? -12.521 11.111 -16.749 1.00 47.88 193 ASN A C 1
ATOM 1570 O O . ASN A 1 193 ? -11.601 10.918 -17.542 1.00 47.88 193 ASN A O 1
ATOM 1574 N N . ASN A 1 194 ? -12.299 11.260 -15.437 1.00 49.47 194 ASN A N 1
ATOM 1575 C CA . ASN A 1 194 ? -10.988 11.254 -14.783 1.00 49.47 194 ASN A CA 1
ATOM 1576 C C . ASN A 1 194 ? -10.669 9.971 -13.993 1.00 49.47 194 ASN A C 1
ATOM 1578 O O . ASN A 1 194 ? -9.558 9.859 -13.469 1.00 49.47 194 ASN A O 1
ATOM 1582 N N . GLU A 1 195 ? -11.595 9.015 -13.886 1.00 59.84 195 GLU A N 1
ATOM 1583 C CA . GLU A 1 195 ? -11.367 7.782 -13.125 1.00 59.84 195 GLU A CA 1
ATOM 1584 C C . GLU A 1 195 ? -10.692 6.693 -13.973 1.00 59.84 195 GLU A C 1
ATOM 1586 O O . GLU A 1 195 ? -11.032 6.460 -15.137 1.00 59.84 195 GLU A O 1
ATOM 1591 N N . PHE A 1 196 ? -9.709 5.996 -13.396 1.00 58.56 196 PHE A N 1
ATOM 1592 C CA . PHE A 1 196 ? -9.079 4.859 -14.067 1.00 58.56 196 PHE A CA 1
ATOM 1593 C C . PHE A 1 196 ? -10.026 3.655 -14.020 1.00 58.56 196 PHE A C 1
ATOM 1595 O O . PHE A 1 196 ? -10.788 3.500 -13.071 1.00 58.56 196 PHE A O 1
ATOM 1602 N N . LEU A 1 197 ? -9.969 2.752 -15.010 1.00 66.62 197 LEU A N 1
ATOM 1603 C CA . LEU A 1 197 ? -10.730 1.488 -14.957 1.00 66.62 197 LEU A CA 1
ATOM 1604 C C . LEU A 1 197 ? -10.042 0.487 -14.010 1.00 66.62 197 LEU A C 1
ATOM 1606 O O . LEU A 1 197 ? -9.514 -0.544 -14.426 1.00 66.62 197 LEU A O 1
ATOM 1610 N N . ILE A 1 198 ? -10.011 0.857 -12.740 1.00 72.31 198 ILE A N 1
ATOM 1611 C CA . ILE A 1 198 ? -9.597 0.089 -11.570 1.00 72.31 198 ILE A CA 1
ATOM 1612 C C . ILE A 1 198 ? -10.739 0.200 -10.544 1.00 72.31 198 ILE A C 1
ATOM 1614 O O . ILE A 1 198 ? -11.688 0.953 -10.765 1.00 72.31 198 ILE A O 1
ATOM 1618 N N . ASN A 1 199 ? -10.694 -0.547 -9.439 1.00 79.88 199 ASN A N 1
ATOM 1619 C CA . ASN A 1 199 ? -11.786 -0.473 -8.465 1.00 79.88 199 ASN A CA 1
ATOM 1620 C C . ASN A 1 199 ? -11.875 0.910 -7.784 1.00 79.88 199 ASN A C 1
ATOM 1622 O O . ASN A 1 199 ? -10.882 1.640 -7.689 1.00 79.88 199 ASN A O 1
ATOM 1626 N N . ALA A 1 200 ? -13.071 1.255 -7.298 1.00 79.69 200 ALA A N 1
ATOM 1627 C CA . ALA A 1 200 ? -13.372 2.563 -6.715 1.00 79.69 200 ALA A CA 1
ATOM 1628 C C . ALA A 1 200 ? -12.450 2.918 -5.536 1.00 79.69 200 ALA A C 1
ATOM 1630 O O . ALA A 1 200 ? -12.015 4.063 -5.404 1.00 79.69 200 ALA A O 1
ATOM 1631 N N . TYR A 1 201 ? -12.088 1.933 -4.709 1.00 86.69 201 TYR A N 1
ATOM 1632 C CA . TYR A 1 201 ? -11.205 2.165 -3.572 1.00 86.69 201 TYR A CA 1
ATOM 1633 C C . TYR A 1 201 ? -9.800 2.579 -4.022 1.00 86.69 201 TYR A C 1
ATOM 1635 O O . TYR A 1 201 ? -9.263 3.588 -3.564 1.00 86.69 201 TYR A O 1
ATOM 1643 N N . LEU A 1 202 ? -9.214 1.855 -4.975 1.00 86.88 202 LEU A N 1
ATOM 1644 C CA . LEU A 1 202 ? -7.895 2.180 -5.502 1.00 86.88 202 LEU A CA 1
ATOM 1645 C C . LEU A 1 202 ? -7.904 3.523 -6.244 1.00 86.88 202 LEU A C 1
ATOM 1647 O O . LEU A 1 202 ? -6.951 4.287 -6.097 1.00 86.88 202 LEU A O 1
ATOM 1651 N N . ASN A 1 203 ? -8.981 3.850 -6.967 1.00 86.12 203 ASN A N 1
ATOM 1652 C CA . ASN A 1 203 ? -9.168 5.183 -7.552 1.00 86.12 203 ASN A CA 1
ATOM 1653 C C . ASN A 1 203 ? -9.146 6.281 -6.481 1.00 86.12 203 ASN A C 1
ATOM 1655 O O . ASN A 1 203 ? -8.414 7.260 -6.633 1.00 86.12 203 ASN A O 1
ATOM 1659 N N . LYS A 1 204 ? -9.870 6.102 -5.370 1.00 87.12 204 LYS A N 1
ATOM 1660 C CA . LYS A 1 204 ? -9.878 7.066 -4.261 1.00 87.12 204 LYS A CA 1
ATOM 1661 C C . LYS A 1 204 ? -8.499 7.209 -3.609 1.00 87.12 204 LYS A C 1
ATOM 1663 O O . LYS A 1 204 ? -8.048 8.326 -3.367 1.00 87.12 204 LYS A O 1
ATOM 1668 N N . LEU A 1 205 ? -7.788 6.105 -3.378 1.00 91.81 205 LEU A N 1
ATOM 1669 C CA . LEU A 1 205 ? -6.420 6.141 -2.843 1.00 91.81 205 LEU A CA 1
ATOM 1670 C C . LEU A 1 205 ? -5.462 6.874 -3.791 1.00 91.81 205 LEU A C 1
ATOM 1672 O O . LEU A 1 205 ? -4.644 7.684 -3.358 1.00 91.81 205 LEU A O 1
ATOM 1676 N N . LEU A 1 206 ? -5.572 6.623 -5.094 1.00 91.25 206 LEU A N 1
ATOM 1677 C CA . LEU A 1 206 ? -4.740 7.280 -6.097 1.00 91.25 206 LEU A CA 1
ATOM 1678 C C . LEU A 1 206 ? -5.076 8.757 -6.264 1.00 91.25 206 LEU A C 1
ATOM 1680 O O . LEU A 1 206 ? -4.160 9.546 -6.480 1.00 91.25 206 LEU A O 1
ATOM 1684 N N . HIS A 1 207 ? -6.343 9.145 -6.107 1.00 89.88 207 HIS A N 1
ATOM 1685 C CA . HIS A 1 207 ? -6.726 10.550 -6.026 1.00 89.88 207 HIS A CA 1
ATOM 1686 C C . HIS A 1 207 ? -5.905 11.265 -4.945 1.00 89.88 207 HIS A C 1
ATOM 1688 O O . HIS A 1 207 ? -5.226 12.240 -5.263 1.00 89.88 207 HIS A O 1
ATOM 1694 N N . PHE A 1 208 ? -5.861 10.722 -3.722 1.00 90.56 208 PHE A N 1
ATOM 1695 C CA . PHE A 1 208 ? -5.026 11.260 -2.644 1.00 90.56 208 PHE A CA 1
ATOM 1696 C C . PHE A 1 208 ? -3.534 11.255 -2.989 1.00 90.56 208 PHE A C 1
ATOM 1698 O O . PHE A 1 208 ? -2.840 12.251 -2.795 1.00 90.56 208 PHE A O 1
ATOM 1705 N N . PHE A 1 209 ? -3.033 10.162 -3.564 1.00 92.62 209 PHE A N 1
ATOM 1706 C CA . PHE A 1 209 ? -1.626 10.064 -3.952 1.00 92.62 209 PHE A CA 1
ATOM 1707 C C . PHE A 1 209 ? -1.222 11.057 -5.046 1.00 92.62 209 PHE A C 1
ATOM 1709 O O . PHE A 1 209 ? -0.048 11.389 -5.154 1.00 92.62 209 PHE A O 1
ATOM 1716 N N . PHE A 1 210 ? -2.155 11.550 -5.859 1.00 91.19 210 PHE A N 1
ATOM 1717 C CA . PHE A 1 210 ? -1.873 12.567 -6.874 1.00 91.19 210 PHE A CA 1
ATOM 1718 C C . PHE A 1 210 ? -2.028 14.003 -6.373 1.00 91.19 210 PHE A C 1
ATOM 1720 O O . PHE A 1 210 ? -1.676 14.927 -7.112 1.00 91.19 210 PHE A O 1
ATOM 1727 N N . LEU A 1 211 ? -2.489 14.210 -5.137 1.00 88.94 211 LEU A N 1
ATOM 1728 C CA . LEU A 1 211 ? -2.479 15.529 -4.517 1.00 88.94 211 LEU A CA 1
ATOM 1729 C C . LEU A 1 211 ? -1.037 15.995 -4.229 1.00 88.94 211 LEU A C 1
ATOM 1731 O O . LEU A 1 211 ? -0.131 15.161 -4.051 1.00 88.94 211 LEU A O 1
ATOM 1735 N N . PRO A 1 212 ? -0.809 17.325 -4.178 1.00 87.19 212 PRO A N 1
ATOM 1736 C CA . PRO A 1 212 ? 0.455 17.898 -3.726 1.00 87.19 212 PRO A CA 1
ATOM 1737 C C . PRO A 1 212 ? 0.864 17.376 -2.345 1.00 87.19 212 PRO A C 1
ATOM 1739 O O . PRO A 1 212 ? 0.029 16.915 -1.568 1.00 87.19 212 PRO A O 1
ATOM 1742 N N . ILE A 1 213 ? 2.158 17.477 -2.028 1.00 86.25 213 ILE A N 1
ATOM 1743 C CA . ILE A 1 213 ? 2.651 17.149 -0.686 1.00 86.25 213 ILE A CA 1
ATOM 1744 C C . ILE A 1 213 ? 1.900 18.011 0.335 1.00 86.25 213 ILE A C 1
ATOM 1746 O O . ILE A 1 213 ? 1.910 19.237 0.240 1.00 86.25 213 ILE A O 1
ATOM 1750 N N . ALA A 1 214 ? 1.290 17.348 1.311 1.00 82.38 214 ALA A N 1
ATOM 1751 C CA . ALA A 1 214 ? 0.609 17.965 2.437 1.00 82.38 214 ALA A CA 1
ATOM 1752 C C . ALA A 1 214 ? 1.210 17.457 3.750 1.00 82.38 214 ALA A C 1
ATOM 1754 O O . ALA A 1 214 ? 1.727 16.336 3.812 1.00 82.38 214 ALA A O 1
ATOM 1755 N N . GLU A 1 215 ? 1.128 18.276 4.796 1.00 79.81 215 GLU A N 1
ATOM 1756 C CA . GLU A 1 215 ? 1.606 17.906 6.126 1.00 79.81 215 GLU A CA 1
ATOM 1757 C C . GLU A 1 215 ? 0.791 16.740 6.699 1.00 79.81 215 GLU A C 1
ATOM 1759 O O . GLU A 1 215 ? -0.432 16.670 6.561 1.00 79.81 215 GLU A O 1
ATOM 1764 N N . CYS A 1 216 ? 1.492 15.802 7.330 1.00 76.75 216 CYS A N 1
ATOM 1765 C CA . CYS A 1 216 ? 0.897 14.655 8.002 1.00 76.75 216 CYS A CA 1
ATOM 1766 C C . CYS A 1 216 ? 0.668 14.978 9.483 1.00 76.75 216 CYS A C 1
ATOM 1768 O O . CYS A 1 216 ? 1.449 15.713 10.093 1.00 76.75 216 CYS A O 1
ATOM 1770 N N . SER A 1 217 ? -0.339 14.347 10.092 1.00 69.00 217 SER A N 1
ATOM 1771 C CA . SER A 1 217 ? -0.532 14.392 11.549 1.00 69.00 217 SER A CA 1
ATOM 1772 C C . SER A 1 217 ? 0.704 13.858 12.288 1.00 69.00 217 SER A C 1
ATOM 1774 O O . SER A 1 217 ? 1.058 14.320 13.374 1.00 69.00 217 SER A O 1
ATOM 1776 N N . ASN A 1 218 ? 1.408 12.908 11.666 1.00 69.62 218 ASN A N 1
ATOM 1777 C CA . ASN A 1 218 ? 2.707 12.437 12.113 1.00 69.62 218 ASN A CA 1
ATOM 1778 C C . ASN A 1 218 ? 3.818 13.381 11.627 1.00 69.62 218 ASN A C 1
ATOM 1780 O O . ASN A 1 218 ? 4.224 13.335 10.467 1.00 69.62 218 ASN A O 1
ATOM 1784 N N . LYS A 1 219 ? 4.381 14.171 12.550 1.00 71.94 219 LYS A N 1
ATOM 1785 C CA . LYS A 1 219 ? 5.457 15.145 12.276 1.00 71.94 219 LYS A CA 1
ATOM 1786 C C . LYS A 1 219 ? 6.725 14.538 11.657 1.00 71.94 219 LYS A C 1
ATOM 1788 O O . LYS A 1 219 ? 7.516 15.263 11.061 1.00 71.94 219 LYS A O 1
ATOM 1793 N N . ASN A 1 220 ? 6.924 13.223 11.775 1.00 73.31 220 ASN A N 1
ATOM 1794 C CA . ASN A 1 220 ? 8.064 12.524 11.177 1.00 73.31 220 ASN A CA 1
ATOM 1795 C C . ASN A 1 220 ? 7.859 12.213 9.683 1.00 73.31 220 ASN A C 1
ATOM 1797 O O . ASN A 1 220 ? 8.797 11.792 9.003 1.00 73.31 220 ASN A O 1
ATOM 1801 N N . VAL A 1 221 ? 6.646 12.410 9.159 1.00 79.12 221 VAL A N 1
ATOM 1802 C CA . VAL A 1 221 ? 6.275 12.124 7.774 1.00 79.12 221 VAL A CA 1
ATOM 1803 C C . VAL A 1 221 ? 5.937 13.429 7.060 1.00 79.12 221 VAL A C 1
ATOM 1805 O O . VAL A 1 221 ? 5.006 14.137 7.421 1.00 79.12 221 VAL A O 1
ATOM 1808 N N . LYS A 1 222 ? 6.694 13.746 6.006 1.00 80.88 222 LYS A N 1
ATOM 1809 C CA . LYS A 1 222 ? 6.528 15.000 5.247 1.00 80.88 222 LYS A CA 1
ATOM 1810 C C . LYS A 1 222 ? 5.348 15.005 4.279 1.00 80.88 222 LYS A C 1
ATOM 1812 O O . LYS A 1 222 ? 4.958 16.067 3.823 1.00 80.88 222 LYS A O 1
ATOM 1817 N N . ASP A 1 223 ? 4.855 13.832 3.903 1.00 88.31 223 ASP A N 1
ATOM 1818 C CA . ASP A 1 223 ? 3.815 13.666 2.896 1.00 88.31 223 ASP A CA 1
ATOM 1819 C C . ASP A 1 223 ? 2.692 12.810 3.466 1.00 88.31 223 ASP A C 1
ATOM 1821 O O . ASP A 1 223 ? 2.853 11.603 3.664 1.00 88.31 223 ASP A O 1
ATOM 1825 N N . LYS A 1 224 ? 1.558 13.457 3.717 1.00 87.19 224 LYS A N 1
ATOM 1826 C CA . LYS A 1 224 ? 0.339 12.863 4.264 1.00 87.19 224 LYS A CA 1
ATOM 1827 C C . LYS A 1 224 ? -0.084 11.575 3.549 1.00 87.19 224 LYS A C 1
ATOM 1829 O O . LYS A 1 224 ? -0.548 10.637 4.191 1.00 87.19 224 LYS A O 1
ATOM 1834 N N . TYR A 1 225 ? 0.132 11.495 2.237 1.00 91.12 225 TYR A N 1
ATOM 1835 C CA . TYR A 1 225 ? -0.347 10.390 1.402 1.00 91.12 225 TYR A CA 1
ATOM 1836 C C . TYR A 1 225 ? 0.745 9.394 1.012 1.00 91.12 225 TYR A C 1
ATOM 1838 O O . TYR A 1 225 ? 0.532 8.528 0.158 1.00 91.12 225 TYR A O 1
ATOM 1846 N N . ILE A 1 226 ? 1.908 9.459 1.667 1.00 92.88 226 ILE A N 1
ATOM 1847 C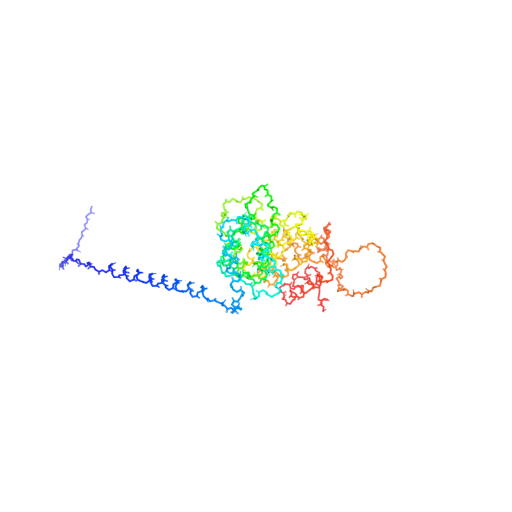 CA . ILE A 1 226 ? 3.046 8.577 1.387 1.00 92.88 226 ILE A CA 1
ATOM 1848 C C . ILE A 1 226 ? 2.683 7.088 1.533 1.00 92.88 226 ILE A C 1
ATOM 1850 O O . ILE A 1 226 ? 3.221 6.238 0.821 1.00 92.88 226 ILE A O 1
ATOM 1854 N N . TYR A 1 227 ? 1.730 6.771 2.418 1.00 94.75 227 TYR A N 1
ATOM 1855 C CA . TYR A 1 227 ? 1.257 5.412 2.682 1.00 94.75 227 TYR A CA 1
ATOM 1856 C C . TYR A 1 227 ? 0.512 4.778 1.505 1.00 94.75 227 TYR A C 1
ATOM 1858 O O . TYR A 1 227 ? 0.574 3.558 1.348 1.00 94.75 227 TYR A O 1
ATOM 1866 N N . VAL A 1 228 ? -0.057 5.573 0.589 1.00 96.00 228 VAL A N 1
ATOM 1867 C CA . VAL A 1 228 ? -0.578 5.033 -0.678 1.00 96.00 228 VAL A CA 1
ATOM 1868 C C . VAL A 1 228 ? 0.551 4.426 -1.515 1.00 96.00 228 VAL A C 1
ATOM 1870 O O . VAL A 1 228 ? 0.370 3.378 -2.131 1.00 96.00 228 VAL A O 1
ATOM 1873 N N . GLY A 1 229 ? 1.755 5.007 -1.474 1.00 96.19 229 GLY A N 1
ATOM 1874 C CA . GLY A 1 229 ? 2.933 4.436 -2.126 1.00 96.19 229 GLY A CA 1
ATOM 1875 C C . GLY A 1 229 ? 3.297 3.047 -1.586 1.00 96.19 229 GLY A C 1
ATOM 1876 O O . GLY A 1 229 ? 3.650 2.164 -2.364 1.00 96.19 229 GLY A O 1
ATOM 1877 N N . TYR A 1 230 ? 3.152 2.814 -0.279 1.00 96.75 230 TYR A N 1
ATOM 1878 C CA . TYR A 1 230 ? 3.353 1.486 0.316 1.00 96.75 230 TYR A CA 1
ATOM 1879 C C . TYR A 1 230 ? 2.263 0.490 -0.095 1.00 96.75 230 TYR A C 1
ATOM 1881 O O . TYR A 1 230 ? 2.577 -0.658 -0.407 1.00 96.75 230 TYR A O 1
ATOM 1889 N N . ILE A 1 231 ? 1.006 0.933 -0.185 1.00 97.12 231 ILE A N 1
ATOM 1890 C CA . ILE A 1 231 ? -0.088 0.111 -0.724 1.00 97.12 231 ILE A CA 1
ATOM 1891 C C . ILE A 1 231 ? 0.211 -0.289 -2.176 1.00 97.12 231 ILE A C 1
ATOM 1893 O O . ILE A 1 231 ? 0.073 -1.459 -2.524 1.00 97.12 231 ILE A O 1
ATOM 1897 N N . LEU A 1 232 ? 0.694 0.637 -3.013 1.00 96.81 232 LEU A N 1
ATOM 1898 C CA . LEU A 1 232 ? 1.085 0.332 -4.393 1.00 96.81 232 LEU A CA 1
ATOM 1899 C C . LEU A 1 232 ? 2.209 -0.709 -4.464 1.00 96.81 232 LEU A C 1
ATOM 1901 O O . LEU A 1 232 ? 2.122 -1.614 -5.291 1.00 96.81 232 LEU A O 1
ATOM 1905 N N . ILE A 1 233 ? 3.223 -0.627 -3.593 1.00 97.31 233 ILE A N 1
ATOM 1906 C CA . ILE A 1 233 ? 4.290 -1.643 -3.492 1.00 97.31 233 ILE A CA 1
ATOM 1907 C C . ILE A 1 233 ? 3.703 -3.021 -3.166 1.00 97.31 233 ILE A C 1
ATOM 1909 O O . ILE A 1 233 ? 4.085 -4.014 -3.790 1.00 97.31 233 ILE A O 1
ATOM 1913 N N . ASN A 1 234 ? 2.785 -3.082 -2.198 1.00 97.06 234 ASN A N 1
ATOM 1914 C CA . ASN A 1 234 ? 2.140 -4.326 -1.781 1.00 97.06 234 ASN A CA 1
ATOM 1915 C C . ASN A 1 234 ? 1.271 -4.915 -2.903 1.00 97.06 234 ASN A C 1
ATOM 1917 O O . ASN A 1 234 ? 1.328 -6.116 -3.165 1.00 97.06 234 ASN A O 1
ATOM 1921 N N . ILE A 1 235 ? 0.511 -4.069 -3.609 1.00 95.38 235 ILE A N 1
ATOM 1922 C CA . ILE A 1 235 ? -0.285 -4.474 -4.771 1.00 95.38 235 ILE A CA 1
ATOM 1923 C C . ILE A 1 235 ? 0.630 -5.002 -5.880 1.00 95.38 235 ILE A C 1
ATOM 1925 O O . ILE A 1 235 ? 0.386 -6.088 -6.397 1.00 95.38 235 ILE A O 1
ATOM 1929 N N . SER A 1 236 ? 1.703 -4.292 -6.244 1.00 95.50 236 SER A N 1
ATOM 1930 C CA . SER A 1 236 ? 2.564 -4.718 -7.356 1.00 95.50 236 SER A CA 1
ATOM 1931 C C . SER A 1 236 ? 3.345 -6.007 -7.084 1.00 95.50 236 SER A C 1
ATOM 1933 O O . SER A 1 236 ? 3.831 -6.643 -8.021 1.00 95.50 236 SER A O 1
ATOM 1935 N N . ALA A 1 237 ? 3.435 -6.436 -5.823 1.00 94.69 237 ALA A N 1
ATOM 1936 C CA . ALA A 1 237 ? 4.070 -7.691 -5.435 1.00 94.69 237 ALA A CA 1
ATOM 1937 C C . ALA A 1 237 ? 3.239 -8.947 -5.776 1.00 94.69 237 ALA A C 1
ATOM 1939 O O . ALA A 1 237 ? 3.787 -10.050 -5.760 1.00 94.69 237 ALA A O 1
ATOM 1940 N N . VAL A 1 238 ? 1.942 -8.822 -6.090 1.00 92.31 238 VAL A N 1
ATOM 1941 C CA . VAL A 1 238 ? 1.082 -9.971 -6.438 1.00 92.31 238 VAL A CA 1
ATOM 1942 C C . VAL A 1 238 ? 0.773 -10.009 -7.934 1.00 92.31 238 VAL A C 1
ATOM 1944 O O . VAL A 1 238 ? 0.545 -8.978 -8.559 1.00 92.31 238 VAL A O 1
ATOM 1947 N N . LYS A 1 239 ? 0.730 -11.202 -8.535 1.00 88.88 239 LYS A N 1
ATOM 1948 C CA . LYS A 1 239 ? 0.487 -11.369 -9.983 1.00 88.88 239 LYS A CA 1
ATOM 1949 C C . LYS A 1 239 ? -0.885 -10.853 -10.427 1.00 88.88 239 LYS A C 1
ATOM 1951 O O . LYS A 1 239 ? -1.046 -10.391 -11.553 1.00 88.88 239 LYS A O 1
ATOM 1956 N N . GLU A 1 240 ? -1.873 -10.901 -9.536 1.00 85.56 240 GLU A N 1
ATOM 1957 C CA . GLU A 1 240 ? -3.243 -10.456 -9.795 1.00 85.56 240 GLU A CA 1
ATOM 1958 C C . GLU A 1 240 ? -3.334 -8.939 -10.019 1.00 85.56 240 GLU A C 1
ATOM 1960 O O . GLU A 1 240 ? -4.347 -8.458 -10.517 1.00 85.56 240 GLU A O 1
ATOM 1965 N N . CYS A 1 241 ? -2.275 -8.178 -9.712 1.00 85.62 241 CYS A N 1
ATOM 1966 C CA . CYS A 1 241 ? -2.242 -6.745 -9.975 1.00 85.62 241 CYS A CA 1
ATOM 1967 C C . CYS A 1 241 ? -2.061 -6.390 -11.459 1.00 85.62 241 CYS A C 1
ATOM 1969 O O . CYS A 1 241 ? -2.408 -5.287 -11.882 1.00 85.62 241 CYS A O 1
ATOM 1971 N N . VAL A 1 242 ? -1.500 -7.303 -12.257 1.00 87.31 242 VAL A N 1
ATOM 1972 C CA . VAL A 1 242 ? -1.057 -7.013 -13.626 1.00 87.31 242 VAL A CA 1
ATOM 1973 C C . VAL A 1 242 ? -2.165 -6.390 -14.486 1.00 87.31 242 VAL A C 1
ATOM 1975 O O . VAL A 1 242 ? -1.882 -5.378 -15.130 1.00 87.31 242 VAL A O 1
ATOM 1978 N N . PRO A 1 243 ? -3.413 -6.911 -14.518 1.00 86.12 243 PRO A N 1
ATOM 1979 C CA . PRO A 1 243 ? -4.468 -6.349 -15.363 1.00 86.12 243 PRO A CA 1
ATOM 1980 C C . PRO A 1 243 ? -4.734 -4.856 -15.120 1.00 86.12 243 PRO A C 1
ATOM 1982 O O . PRO A 1 243 ? -5.018 -4.135 -16.075 1.00 86.12 243 PRO A O 1
ATOM 1985 N N . PHE A 1 244 ? -4.574 -4.373 -13.883 1.00 82.75 244 PHE A N 1
ATOM 1986 C CA . PHE A 1 244 ? -4.778 -2.963 -13.530 1.00 82.75 244 PHE A CA 1
ATOM 1987 C C . PHE A 1 244 ? -3.718 -2.046 -14.152 1.00 82.75 244 PHE A C 1
ATOM 1989 O O . PHE A 1 244 ? -4.002 -0.899 -14.492 1.00 82.75 244 PHE A O 1
ATOM 1996 N N . PHE A 1 245 ? -2.501 -2.558 -14.343 1.00 88.38 245 PHE A N 1
ATOM 1997 C CA . PHE A 1 245 ? -1.356 -1.789 -14.826 1.00 88.38 245 PHE A CA 1
ATOM 1998 C C . PHE A 1 245 ? -1.099 -1.935 -16.331 1.00 88.38 245 PHE A C 1
ATOM 2000 O O . PHE A 1 245 ? -0.208 -1.272 -16.858 1.00 88.38 245 PHE A O 1
ATOM 2007 N N . LYS A 1 246 ? -1.891 -2.739 -17.055 1.00 89.56 246 LYS A N 1
ATOM 2008 C CA . LYS A 1 246 ? -1.814 -2.917 -18.521 1.00 89.56 246 LYS A CA 1
ATOM 2009 C C . LYS A 1 246 ? -2.339 -1.703 -19.307 1.00 89.56 246 LYS A C 1
ATOM 2011 O O . LYS A 1 246 ? -3.143 -1.831 -20.231 1.00 89.56 246 LYS A O 1
ATOM 2016 N N . ARG A 1 247 ? -1.935 -0.494 -18.906 1.00 89.25 247 ARG A N 1
ATOM 2017 C CA . ARG A 1 247 ? -2.356 0.786 -19.489 1.00 89.25 247 ARG A CA 1
ATOM 2018 C C . ARG A 1 247 ? -1.248 1.816 -19.367 1.00 89.25 247 ARG A C 1
ATOM 2020 O O . ARG A 1 247 ? -0.991 2.331 -18.281 1.00 89.25 247 ARG A O 1
ATOM 2027 N N . VAL A 1 248 ? -0.657 2.179 -20.500 1.00 89.81 248 VAL A N 1
ATOM 2028 C CA . VAL A 1 248 ? 0.474 3.117 -20.554 1.00 89.81 248 VAL A CA 1
ATOM 2029 C C . VAL A 1 248 ? 0.122 4.476 -19.941 1.00 89.81 248 VAL A C 1
ATOM 2031 O O . VAL A 1 248 ? 0.872 4.984 -19.117 1.00 89.81 248 VAL A O 1
ATOM 2034 N N . ASN A 1 249 ? -1.060 5.030 -20.232 1.00 87.69 249 ASN A N 1
ATOM 2035 C CA . ASN A 1 249 ? -1.487 6.316 -19.658 1.00 87.69 249 ASN A CA 1
ATOM 2036 C C . ASN A 1 249 ? -1.588 6.278 -18.125 1.00 87.69 249 ASN A C 1
ATOM 2038 O O . ASN A 1 249 ? -1.239 7.247 -17.452 1.00 87.69 249 ASN A O 1
ATOM 2042 N N . PHE A 1 250 ? -2.047 5.155 -17.572 1.00 88.62 250 PHE A N 1
ATOM 2043 C CA . PHE A 1 250 ? -2.162 4.982 -16.129 1.00 88.62 250 PHE A CA 1
ATOM 2044 C C . PHE A 1 250 ? -0.789 4.821 -15.471 1.00 88.62 250 PHE A C 1
ATOM 2046 O O . PHE A 1 250 ? -0.489 5.515 -14.499 1.00 88.62 250 PHE A O 1
ATOM 2053 N N . LEU A 1 251 ? 0.075 3.982 -16.055 1.00 92.75 251 LEU A N 1
ATOM 2054 C CA . LEU A 1 251 ? 1.475 3.853 -15.646 1.00 92.75 251 LEU A CA 1
ATOM 2055 C C . LEU A 1 251 ? 2.177 5.211 -15.652 1.00 92.75 251 LEU A C 1
ATOM 2057 O O . LEU A 1 251 ? 2.795 5.581 -14.659 1.00 92.75 251 LEU A O 1
ATOM 2061 N N . ASN A 1 252 ? 2.008 5.991 -16.719 1.00 91.94 252 ASN A N 1
ATOM 2062 C CA . ASN A 1 252 ? 2.575 7.330 -16.831 1.00 91.94 252 ASN A CA 1
ATOM 2063 C C . ASN A 1 252 ? 2.083 8.255 -15.722 1.00 91.94 252 ASN A C 1
ATOM 2065 O O . ASN A 1 252 ? 2.897 8.957 -15.122 1.00 91.94 252 ASN A O 1
ATOM 2069 N N . LYS A 1 253 ? 0.781 8.230 -15.402 1.00 90.94 253 LYS A N 1
ATOM 2070 C CA . LYS A 1 253 ? 0.237 9.029 -14.299 1.00 90.94 253 LYS A CA 1
ATOM 2071 C C . LYS A 1 253 ? 0.903 8.668 -12.972 1.00 90.94 253 LYS A C 1
ATOM 2073 O O . LYS A 1 253 ? 1.341 9.576 -12.270 1.00 90.94 253 LYS A O 1
ATOM 2078 N N . ILE A 1 254 ? 1.054 7.380 -12.659 1.00 93.00 254 ILE A N 1
ATOM 2079 C CA . ILE A 1 254 ? 1.788 6.936 -11.463 1.00 93.00 254 ILE A CA 1
ATOM 2080 C C . ILE A 1 254 ? 3.243 7.415 -11.530 1.00 93.00 254 ILE A C 1
ATOM 2082 O O . ILE A 1 254 ? 3.734 8.024 -10.583 1.00 93.00 254 ILE A O 1
ATOM 2086 N N . CYS A 1 255 ? 3.917 7.228 -12.665 1.00 91.25 255 CYS A N 1
ATOM 2087 C CA . CYS A 1 255 ? 5.313 7.611 -12.852 1.00 91.25 255 CYS A CA 1
ATOM 2088 C C . CYS A 1 255 ? 5.566 9.118 -12.732 1.00 91.25 255 CYS A C 1
ATOM 2090 O O . CYS A 1 255 ? 6.675 9.484 -12.356 1.00 91.25 255 CYS A O 1
ATOM 2092 N N . THR A 1 256 ? 4.576 9.999 -12.934 1.00 89.75 256 THR A N 1
ATOM 2093 C CA . THR A 1 256 ? 4.743 11.433 -12.608 1.00 89.75 256 THR A CA 1
ATOM 2094 C C . THR A 1 256 ? 5.155 11.664 -11.152 1.00 89.75 256 THR A C 1
ATOM 2096 O O . THR A 1 256 ? 5.845 12.634 -10.852 1.00 89.75 256 THR A O 1
ATOM 2099 N N . GLN A 1 257 ? 4.821 10.740 -10.248 1.00 91.94 257 GLN A N 1
ATOM 2100 C CA . GLN A 1 257 ? 5.186 10.825 -8.837 1.00 91.94 257 GLN A CA 1
ATOM 2101 C C . GLN A 1 257 ? 6.650 10.437 -8.563 1.00 91.94 257 GLN A C 1
ATOM 2103 O O . GLN A 1 257 ? 7.149 10.710 -7.475 1.00 91.94 257 GLN A O 1
ATOM 2108 N N . LEU A 1 258 ? 7.386 9.880 -9.540 1.00 88.50 258 LEU A N 1
ATOM 2109 C CA . LEU A 1 258 ? 8.849 9.705 -9.448 1.00 88.50 258 LEU A CA 1
ATOM 2110 C C . LEU A 1 258 ? 9.579 11.055 -9.389 1.00 88.50 258 LEU A C 1
ATOM 2112 O O . LEU A 1 258 ? 10.703 11.124 -8.897 1.00 88.50 258 LEU A O 1
ATOM 2116 N N . LEU A 1 259 ? 8.936 12.126 -9.865 1.00 85.44 259 LEU A N 1
ATOM 2117 C CA . LEU A 1 259 ? 9.461 13.491 -9.811 1.00 85.44 259 LEU A CA 1
ATOM 2118 C C . LEU A 1 259 ? 9.417 14.078 -8.392 1.00 85.44 259 LEU A C 1
ATOM 2120 O O . LEU A 1 259 ? 10.072 15.079 -8.110 1.00 85.44 259 LEU A O 1
ATOM 2124 N N . VAL A 1 260 ? 8.672 13.446 -7.483 1.00 86.75 260 VAL A N 1
ATOM 2125 C CA . VAL A 1 260 ? 8.541 13.865 -6.090 1.00 86.75 260 VAL A CA 1
ATOM 2126 C C . VAL A 1 260 ? 9.581 13.125 -5.247 1.00 86.75 260 VAL A C 1
ATOM 2128 O O . VAL A 1 260 ? 9.480 11.918 -5.026 1.00 86.75 260 VAL A O 1
ATOM 2131 N N . GLY A 1 261 ? 10.587 13.849 -4.746 1.00 84.06 261 GLY A N 1
ATOM 2132 C CA . GLY A 1 261 ? 11.750 13.253 -4.069 1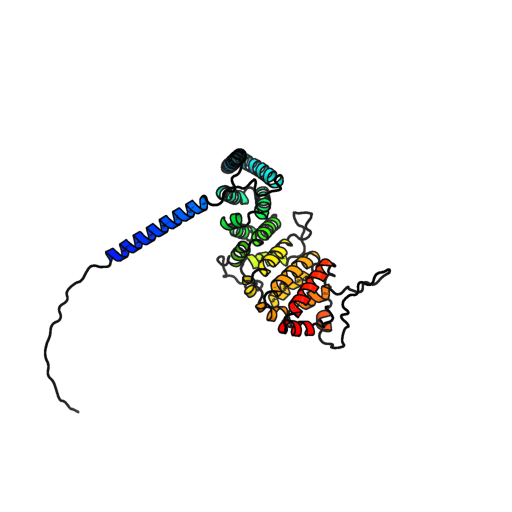.00 84.06 261 GLY A CA 1
ATOM 2133 C C . GLY A 1 261 ? 11.406 12.341 -2.884 1.00 84.06 261 GLY A C 1
ATOM 2134 O O . GLY A 1 261 ? 12.020 11.287 -2.727 1.00 84.06 261 GLY A O 1
ATOM 2135 N N . SER A 1 262 ? 10.384 12.685 -2.091 1.00 85.06 262 SER A N 1
ATOM 2136 C CA . SER A 1 262 ? 9.907 11.849 -0.975 1.00 85.06 262 SER A CA 1
ATOM 2137 C C . SER A 1 262 ? 9.259 10.535 -1.432 1.00 85.06 262 SER A C 1
ATOM 2139 O O . SER A 1 262 ? 9.334 9.542 -0.710 1.00 85.06 262 SER A O 1
ATOM 2141 N N . ARG A 1 263 ? 8.666 10.499 -2.632 1.00 91.81 263 ARG A N 1
ATOM 2142 C CA . ARG A 1 263 ? 7.961 9.334 -3.199 1.00 91.81 263 ARG A CA 1
ATOM 2143 C C . ARG A 1 263 ? 8.868 8.447 -4.060 1.00 91.81 263 ARG A C 1
ATOM 2145 O O . ARG A 1 263 ? 8.555 7.270 -4.245 1.00 91.81 263 ARG A O 1
ATOM 2152 N N . LEU A 1 264 ? 10.014 8.959 -4.527 1.00 91.44 264 LEU A N 1
ATOM 2153 C CA . LEU A 1 264 ? 10.950 8.257 -5.421 1.00 91.44 264 LEU A CA 1
ATOM 2154 C C . LEU A 1 264 ? 11.308 6.845 -4.930 1.00 91.44 264 LEU A C 1
ATOM 2156 O O . LEU A 1 264 ? 11.172 5.880 -5.680 1.00 91.44 264 LEU A O 1
ATOM 2160 N N . LYS A 1 265 ? 11.721 6.698 -3.662 1.00 92.19 265 LYS A N 1
ATOM 2161 C CA . LYS A 1 265 ? 12.108 5.392 -3.087 1.00 92.19 265 LYS A CA 1
ATOM 2162 C C . LYS A 1 265 ? 10.982 4.359 -3.190 1.00 92.19 265 LYS A C 1
ATOM 2164 O O . LYS A 1 265 ? 11.253 3.185 -3.444 1.00 92.19 265 LYS A O 1
ATOM 2169 N N . LEU A 1 266 ? 9.740 4.794 -2.988 1.00 94.38 266 LEU A N 1
ATOM 2170 C CA . LEU A 1 266 ? 8.568 3.923 -3.023 1.00 94.38 266 LEU A CA 1
ATOM 2171 C C . LEU A 1 266 ? 8.229 3.525 -4.449 1.00 94.38 266 LEU A C 1
ATOM 2173 O O . LEU A 1 266 ? 7.999 2.350 -4.719 1.00 94.38 266 LEU A O 1
ATOM 2177 N N . LEU A 1 267 ? 8.273 4.480 -5.376 1.00 95.19 267 LEU A N 1
ATOM 2178 C CA . LEU A 1 267 ? 7.969 4.197 -6.771 1.00 95.19 267 LEU A CA 1
ATOM 2179 C C . LEU A 1 267 ? 9.040 3.358 -7.470 1.00 95.19 267 LEU A C 1
ATOM 2181 O O . LEU A 1 267 ? 8.703 2.566 -8.346 1.00 95.19 267 LEU A O 1
ATOM 2185 N N . VAL A 1 268 ? 10.300 3.435 -7.038 1.00 95.00 268 VAL A N 1
ATOM 2186 C CA . VAL A 1 268 ? 11.342 2.490 -7.470 1.00 95.00 268 VAL A CA 1
ATOM 2187 C C . VAL A 1 268 ? 11.024 1.072 -6.993 1.00 95.00 268 VAL A C 1
ATOM 2189 O O . VAL A 1 268 ? 11.138 0.128 -7.773 1.00 95.00 268 VAL A O 1
ATOM 2192 N N . ALA A 1 269 ? 10.586 0.899 -5.741 1.00 95.88 269 ALA A N 1
ATOM 2193 C CA . ALA A 1 269 ? 10.177 -0.412 -5.231 1.00 95.88 269 ALA A CA 1
ATOM 2194 C C . ALA A 1 269 ? 8.929 -0.945 -5.959 1.00 95.88 269 ALA A C 1
ATOM 2196 O O . ALA A 1 269 ? 8.914 -2.100 -6.381 1.00 95.88 269 ALA A O 1
ATOM 2197 N N . PHE A 1 270 ? 7.932 -0.088 -6.189 1.00 96.94 270 PHE A N 1
ATOM 2198 C CA . PHE A 1 270 ? 6.746 -0.409 -6.980 1.00 96.94 270 PHE A CA 1
ATOM 2199 C C . PHE A 1 270 ? 7.114 -0.874 -8.394 1.00 96.94 270 PHE A C 1
ATOM 2201 O O . PHE A 1 270 ? 6.669 -1.944 -8.808 1.00 96.94 270 PHE A O 1
ATOM 2208 N N . ALA A 1 271 ? 7.949 -0.107 -9.107 1.00 95.81 271 ALA A N 1
ATOM 2209 C CA . ALA A 1 271 ? 8.384 -0.428 -10.463 1.00 95.81 271 ALA A CA 1
ATOM 2210 C C . ALA A 1 271 ? 9.214 -1.716 -10.506 1.00 95.81 271 ALA A C 1
ATOM 2212 O O . ALA A 1 271 ? 9.065 -2.506 -11.436 1.00 95.81 271 ALA A O 1
ATOM 2213 N N . THR A 1 272 ? 10.041 -1.955 -9.481 1.00 95.50 272 THR A N 1
ATOM 2214 C CA . THR A 1 272 ? 10.808 -3.198 -9.341 1.00 95.50 272 THR A CA 1
ATOM 2215 C C . THR A 1 272 ? 9.870 -4.394 -9.247 1.00 95.50 272 THR A C 1
ATOM 2217 O O . THR A 1 272 ? 9.967 -5.289 -10.078 1.00 95.50 272 THR A O 1
ATOM 2220 N N . ASN A 1 273 ? 8.925 -4.374 -8.303 1.00 96.06 273 ASN A N 1
ATOM 2221 C CA . ASN A 1 273 ? 7.941 -5.444 -8.126 1.00 96.06 273 ASN A CA 1
ATOM 2222 C C . ASN A 1 273 ? 7.117 -5.676 -9.396 1.00 96.06 273 ASN A C 1
ATOM 2224 O O . ASN A 1 273 ? 6.965 -6.814 -9.831 1.00 96.06 273 ASN A O 1
ATOM 2228 N N . LEU A 1 274 ? 6.630 -4.599 -10.021 1.00 95.56 274 LEU A N 1
ATOM 2229 C CA . LEU A 1 274 ? 5.821 -4.701 -11.229 1.00 95.56 274 LEU A CA 1
ATOM 2230 C C . LEU A 1 274 ? 6.611 -5.354 -12.374 1.00 95.56 274 LEU A C 1
ATOM 2232 O O . LEU A 1 274 ? 6.093 -6.227 -13.064 1.00 95.56 274 LEU A O 1
ATOM 2236 N N . SER A 1 275 ? 7.882 -4.983 -12.536 1.00 94.88 275 SER A N 1
ATOM 2237 C CA . SER A 1 275 ? 8.754 -5.496 -13.598 1.00 94.88 275 SER A CA 1
ATOM 2238 C C . SER A 1 275 ? 9.115 -6.978 -13.455 1.00 94.88 275 SER A C 1
ATOM 2240 O O . SER A 1 275 ? 9.597 -7.566 -14.422 1.00 94.88 275 SER A O 1
ATOM 2242 N N . LEU A 1 276 ? 8.873 -7.599 -12.295 1.00 93.00 276 LEU A N 1
ATOM 2243 C CA . LEU A 1 276 ? 9.033 -9.048 -12.124 1.00 93.00 276 LEU A CA 1
ATOM 2244 C C . LEU A 1 276 ? 7.965 -9.847 -12.892 1.00 93.00 276 LEU A C 1
ATOM 2246 O O . LEU A 1 276 ? 8.151 -11.037 -13.137 1.00 93.00 276 LEU A O 1
ATOM 2250 N N . HIS A 1 277 ? 6.857 -9.215 -13.296 1.00 93.94 277 HIS A N 1
ATOM 2251 C CA . HIS A 1 277 ? 5.785 -9.876 -14.039 1.00 93.94 277 HIS A CA 1
ATOM 2252 C C . HIS A 1 277 ? 5.994 -9.727 -15.547 1.00 93.94 277 HIS A C 1
ATOM 2254 O O . HIS A 1 277 ? 5.694 -8.681 -16.112 1.00 93.94 277 HIS A O 1
ATOM 2260 N N . GLU A 1 278 ? 6.423 -10.783 -16.239 1.00 93.06 278 GLU A N 1
ATOM 2261 C CA . GLU A 1 278 ? 6.734 -10.717 -17.683 1.00 93.06 278 GLU A CA 1
ATOM 2262 C C . GLU A 1 278 ? 5.590 -10.167 -18.546 1.00 93.06 278 GLU A C 1
ATOM 2264 O O . GLU A 1 278 ? 5.793 -9.387 -19.472 1.00 93.06 278 GLU A O 1
ATOM 2269 N N . SER A 1 279 ? 4.350 -10.494 -18.187 1.00 93.19 279 SER A N 1
ATOM 2270 C CA . SER A 1 279 ? 3.153 -10.040 -18.905 1.00 93.19 279 SER A CA 1
ATOM 2271 C C . SER A 1 279 ? 2.894 -8.522 -18.876 1.00 93.19 279 SER A C 1
ATOM 2273 O O . SER A 1 279 ? 1.989 -8.059 -19.576 1.00 93.19 279 SER A O 1
ATOM 2275 N N . ILE A 1 280 ? 3.647 -7.745 -18.085 1.00 94.44 280 ILE A N 1
ATOM 2276 C CA . ILE A 1 280 ? 3.592 -6.274 -18.089 1.00 94.44 280 ILE A CA 1
ATOM 2277 C C . ILE A 1 280 ? 4.660 -5.642 -18.990 1.00 94.44 280 ILE A C 1
ATOM 2279 O O . ILE A 1 280 ? 4.596 -4.440 -19.255 1.00 94.44 280 ILE A O 1
ATOM 2283 N N . HIS A 1 281 ? 5.646 -6.417 -19.457 1.00 94.44 281 HIS A N 1
ATOM 2284 C CA . HIS A 1 281 ? 6.833 -5.895 -20.142 1.00 94.44 281 HIS A CA 1
ATOM 2285 C C . HIS A 1 281 ? 6.484 -5.086 -21.392 1.00 94.44 281 HIS A C 1
ATOM 2287 O O . HIS A 1 281 ? 7.123 -4.071 -21.653 1.00 94.44 281 HIS A O 1
ATOM 2293 N N . ASP A 1 282 ? 5.443 -5.473 -22.130 1.00 93.69 282 ASP A N 1
ATOM 2294 C CA . ASP A 1 282 ? 4.956 -4.729 -23.304 1.00 93.69 282 ASP A CA 1
ATOM 2295 C C . ASP A 1 282 ? 4.455 -3.322 -22.969 1.00 93.69 282 ASP A C 1
ATOM 2297 O O . ASP A 1 282 ? 4.556 -2.432 -23.801 1.00 93.69 282 ASP A O 1
ATOM 2301 N N . TYR A 1 283 ? 3.990 -3.095 -21.741 1.00 94.88 283 TYR A N 1
ATOM 2302 C CA . TYR A 1 283 ? 3.442 -1.812 -21.304 1.00 94.88 283 TYR A CA 1
ATOM 2303 C C . TYR A 1 283 ? 4.494 -0.925 -20.634 1.00 94.88 283 TYR A C 1
ATOM 2305 O O . TYR A 1 283 ? 4.499 0.286 -20.840 1.00 94.88 283 TYR A O 1
ATOM 2313 N N . ILE A 1 284 ? 5.395 -1.500 -19.829 1.00 94.31 284 ILE A N 1
ATOM 2314 C CA . ILE A 1 284 ? 6.463 -0.724 -19.167 1.00 94.31 284 ILE A CA 1
ATOM 2315 C C . ILE A 1 284 ? 7.575 -0.307 -20.140 1.00 94.31 284 ILE A C 1
ATOM 2317 O O . ILE A 1 284 ? 8.255 0.682 -19.881 1.00 94.31 284 ILE A O 1
ATOM 2321 N N . PHE A 1 285 ? 7.740 -1.040 -21.248 1.00 93.00 285 PHE A N 1
ATOM 2322 C CA . PHE A 1 285 ? 8.673 -0.723 -22.335 1.00 93.00 285 PHE A CA 1
ATOM 2323 C C . PHE A 1 285 ? 7.984 -0.152 -23.583 1.00 93.00 285 PHE A C 1
ATOM 2325 O O . PHE A 1 285 ? 8.628 -0.034 -24.625 1.00 93.00 285 PHE A O 1
ATOM 2332 N N . ASP A 1 286 ? 6.691 0.176 -23.503 1.00 92.75 286 ASP A N 1
ATOM 2333 C CA . ASP A 1 286 ? 6.010 0.908 -24.572 1.00 92.75 286 ASP A CA 1
ATOM 2334 C C . ASP A 1 286 ? 6.720 2.250 -24.808 1.00 92.75 286 ASP A C 1
ATOM 2336 O O . ASP A 1 286 ? 7.164 2.904 -23.862 1.00 92.75 286 ASP A O 1
ATOM 2340 N N . GLU A 1 287 ? 6.824 2.679 -26.064 1.00 88.31 287 GLU A N 1
ATOM 2341 C CA . GLU A 1 287 ? 7.546 3.902 -26.443 1.00 88.31 287 GLU A CA 1
ATOM 2342 C C . GLU A 1 287 ? 6.958 5.167 -25.800 1.00 88.31 287 GLU A C 1
ATOM 2344 O O . GLU A 1 287 ? 7.672 6.147 -25.584 1.00 88.31 287 GLU A O 1
ATOM 2349 N N . LYS A 1 288 ? 5.666 5.145 -25.452 1.00 89.94 288 LYS A N 1
ATOM 2350 C CA . LYS A 1 288 ? 4.976 6.237 -24.756 1.00 89.94 288 LYS A CA 1
ATOM 2351 C C . LYS A 1 288 ? 5.093 6.129 -23.235 1.00 89.94 288 LYS A C 1
ATOM 2353 O O . LYS A 1 288 ? 4.638 7.037 -22.538 1.00 89.94 288 LYS A O 1
ATOM 2358 N N . CYS A 1 289 ? 5.648 5.043 -22.699 1.00 93.00 289 CYS A N 1
ATOM 2359 C CA . CYS A 1 289 ? 5.775 4.826 -21.263 1.00 93.00 289 CYS A CA 1
ATOM 2360 C C . CYS A 1 289 ? 7.008 5.539 -20.690 1.00 93.00 289 CYS A C 1
ATOM 2362 O O . CYS A 1 289 ? 8.137 5.332 -21.133 1.00 93.00 289 CYS A O 1
ATOM 2364 N N . VAL A 1 290 ? 6.810 6.359 -19.653 1.00 90.75 290 VAL A N 1
ATOM 2365 C CA . VAL A 1 290 ? 7.880 7.181 -19.050 1.00 90.75 290 VAL A CA 1
ATOM 2366 C C . VAL A 1 290 ? 8.576 6.516 -17.860 1.00 90.75 290 VAL A C 1
ATOM 2368 O O . VAL A 1 290 ? 9.481 7.108 -17.274 1.00 90.75 290 VAL A O 1
ATOM 2371 N N . MET A 1 291 ? 8.197 5.282 -17.505 1.00 91.94 291 MET A N 1
ATOM 2372 C CA . MET A 1 291 ? 8.733 4.580 -16.335 1.00 91.94 291 MET A CA 1
ATOM 2373 C C . MET A 1 291 ? 10.258 4.423 -16.397 1.00 91.94 291 MET A C 1
ATOM 2375 O O . MET A 1 291 ? 10.964 4.964 -15.546 1.00 91.94 291 MET A O 1
ATOM 2379 N N . PHE A 1 292 ? 10.783 3.725 -17.409 1.00 89.44 292 PHE A N 1
ATOM 2380 C CA . PHE A 1 292 ? 12.231 3.548 -17.571 1.00 89.44 292 PHE A CA 1
ATOM 2381 C C . PHE A 1 292 ? 12.976 4.856 -17.846 1.00 89.44 292 PHE A C 1
ATOM 2383 O O . PHE A 1 292 ? 13.993 5.071 -17.186 1.00 89.44 292 PHE A O 1
ATOM 2390 N N . PRO A 1 293 ? 12.487 5.765 -18.715 1.00 88.12 293 PRO A N 1
ATOM 2391 C CA . PRO A 1 293 ? 13.087 7.088 -18.861 1.00 88.12 293 PRO A CA 1
ATOM 2392 C C . PRO A 1 293 ? 13.312 7.808 -17.524 1.00 88.12 293 PRO A C 1
ATOM 2394 O O . PRO A 1 293 ? 14.410 8.302 -17.271 1.00 88.12 293 PRO A O 1
ATOM 2397 N N . TYR A 1 294 ? 12.319 7.823 -16.630 1.00 89.19 294 TYR A N 1
ATOM 2398 C CA . TYR A 1 294 ? 12.450 8.477 -15.324 1.00 89.19 294 TYR A CA 1
ATOM 2399 C C . TYR A 1 294 ? 13.375 7.721 -14.367 1.00 89.19 294 TYR A C 1
ATOM 2401 O O . TYR A 1 294 ? 14.199 8.350 -13.699 1.00 89.19 294 TYR A O 1
ATOM 2409 N N . LEU A 1 295 ? 13.295 6.387 -14.324 1.00 89.56 295 LEU A N 1
ATOM 2410 C CA . LEU A 1 295 ? 14.199 5.570 -13.506 1.00 89.56 295 LEU A CA 1
ATOM 2411 C C . LEU A 1 295 ? 15.662 5.783 -13.913 1.00 89.56 295 LEU A C 1
ATOM 2413 O O . LEU A 1 295 ? 16.506 6.032 -13.053 1.00 89.56 295 LEU A O 1
ATOM 2417 N N . LEU A 1 296 ? 15.962 5.762 -15.211 1.00 86.75 296 LEU A N 1
ATOM 2418 C CA . LEU A 1 296 ? 17.317 5.979 -15.721 1.00 86.75 296 LEU A CA 1
ATOM 2419 C C . LEU A 1 296 ? 17.791 7.409 -15.474 1.00 86.75 296 LEU A C 1
ATOM 2421 O O . LEU A 1 296 ? 18.910 7.608 -15.003 1.00 86.75 296 LEU A O 1
ATOM 2425 N N . LYS A 1 297 ? 16.927 8.404 -15.691 1.00 83.94 297 LYS A N 1
ATOM 2426 C CA . LYS A 1 297 ? 17.259 9.805 -15.413 1.00 83.94 297 LYS A CA 1
ATOM 2427 C C . LYS A 1 297 ? 17.589 10.051 -13.937 1.00 83.94 297 LYS A C 1
ATOM 2429 O O . LYS A 1 297 ? 18.450 10.874 -13.653 1.00 83.94 297 LYS A O 1
ATOM 2434 N N . SER A 1 298 ? 16.988 9.300 -13.009 1.00 83.94 298 SER A N 1
ATOM 2435 C CA . SER A 1 298 ? 17.321 9.384 -11.575 1.00 83.94 298 SER A CA 1
ATOM 2436 C C . SER A 1 298 ? 18.718 8.839 -11.217 1.00 83.94 298 SER A C 1
ATOM 2438 O O . SER A 1 298 ? 19.263 9.181 -10.162 1.00 83.94 298 SER A O 1
ATOM 2440 N N . LEU A 1 299 ? 19.325 8.013 -12.084 1.00 82.31 299 LEU A N 1
ATOM 2441 C CA . LEU A 1 299 ? 20.705 7.534 -11.925 1.00 82.31 299 LEU A CA 1
ATOM 2442 C C . LEU A 1 299 ? 21.729 8.613 -12.288 1.00 82.31 299 LEU A C 1
ATOM 2444 O O . LEU A 1 299 ? 22.786 8.694 -11.646 1.00 82.31 299 LEU A O 1
ATOM 2448 N N . CYS A 1 300 ? 21.409 9.435 -13.291 1.00 72.12 300 CYS A N 1
ATOM 2449 C CA . CYS A 1 300 ? 22.251 10.527 -13.751 1.00 72.12 300 CYS A CA 1
ATOM 2450 C C . CYS A 1 300 ? 22.384 11.582 -12.648 1.00 72.12 300 CYS A C 1
ATOM 2452 O O . CYS A 1 300 ? 21.404 12.149 -12.171 1.00 72.12 300 CYS A O 1
ATOM 2454 N N . THR A 1 301 ? 23.613 11.867 -12.232 1.00 57.44 301 THR A N 1
ATOM 2455 C CA . THR A 1 301 ? 23.897 13.088 -11.480 1.00 57.44 301 THR A CA 1
ATOM 2456 C C . THR A 1 301 ? 23.720 14.262 -12.432 1.00 57.44 301 THR A C 1
ATOM 2458 O O . THR A 1 301 ? 24.401 14.309 -13.457 1.00 57.44 301 THR A O 1
ATOM 2461 N N . GLN A 1 302 ? 22.834 15.212 -12.119 1.00 49.81 302 GLN A N 1
ATOM 2462 C CA . GLN A 1 302 ? 22.947 16.512 -12.774 1.00 49.81 302 GLN A CA 1
ATOM 2463 C C . GLN A 1 302 ? 24.356 17.049 -12.487 1.00 49.81 302 GLN A C 1
ATOM 2465 O O . GLN A 1 302 ? 24.800 16.962 -11.336 1.00 49.81 302 GLN A O 1
ATOM 2470 N N . PRO A 1 303 ? 25.086 17.553 -13.495 1.00 35.94 303 PRO A N 1
ATOM 2471 C CA . PRO A 1 303 ? 26.306 18.291 -13.240 1.00 35.94 303 PRO A CA 1
ATOM 2472 C C . PRO A 1 303 ? 25.898 19.579 -12.524 1.00 35.94 303 PRO A C 1
ATOM 2474 O O . PRO A 1 303 ? 25.556 20.575 -13.155 1.00 35.94 303 PRO A O 1
ATOM 2477 N N . ASN A 1 304 ? 25.881 19.547 -11.192 1.00 35.44 304 ASN A N 1
ATOM 2478 C CA . ASN A 1 304 ? 25.870 20.776 -10.428 1.00 35.44 304 ASN A CA 1
ATOM 2479 C C . ASN A 1 304 ? 27.206 21.462 -10.697 1.00 35.44 304 ASN A C 1
ATOM 2481 O O . ASN A 1 304 ? 28.281 20.950 -10.386 1.00 35.44 304 ASN A O 1
ATOM 2485 N N . THR A 1 305 ? 27.105 22.631 -11.309 1.00 35.34 305 THR A N 1
ATOM 2486 C CA . THR A 1 305 ? 28.075 23.704 -11.178 1.00 35.34 305 THR A CA 1
ATOM 2487 C C . THR A 1 305 ? 28.576 23.798 -9.731 1.00 35.34 305 THR A C 1
ATOM 2489 O O . THR A 1 305 ? 27.767 23.924 -8.814 1.00 35.34 305 THR A O 1
ATOM 2492 N N . ALA A 1 306 ? 29.906 23.812 -9.601 1.00 31.61 306 ALA A N 1
ATOM 2493 C CA . ALA A 1 306 ? 30.733 24.178 -8.446 1.00 31.61 306 ALA A CA 1
ATOM 2494 C C . ALA A 1 306 ? 31.253 23.066 -7.497 1.00 31.61 306 ALA A C 1
ATOM 2496 O O . ALA A 1 306 ? 30.565 22.557 -6.620 1.00 31.61 306 ALA A O 1
ATOM 2497 N N . SER A 1 307 ? 32.568 22.858 -7.669 1.00 30.28 307 SER A N 1
ATOM 2498 C CA . SER A 1 307 ? 33.651 22.737 -6.677 1.00 30.28 307 SER A CA 1
ATOM 2499 C C . SER A 1 307 ? 33.873 21.445 -5.875 1.00 30.28 307 SER A C 1
ATOM 2501 O O . SER A 1 307 ? 33.233 21.200 -4.862 1.00 30.28 307 SER A O 1
ATOM 2503 N N . ASN A 1 308 ? 34.966 20.791 -6.287 1.00 30.58 308 ASN A N 1
ATOM 2504 C CA . ASN A 1 308 ? 36.122 20.324 -5.510 1.00 30.58 308 ASN A CA 1
ATOM 2505 C C . ASN A 1 308 ? 36.044 19.088 -4.592 1.00 30.58 308 ASN A C 1
ATOM 2507 O O . ASN A 1 308 ? 35.192 18.942 -3.724 1.00 30.58 308 ASN A O 1
ATOM 2511 N N . SER A 1 309 ? 37.115 18.299 -4.767 1.00 28.94 309 SER A N 1
ATOM 2512 C CA . SER A 1 309 ? 37.694 17.209 -3.967 1.00 28.94 309 SER A CA 1
ATOM 2513 C C . SER A 1 309 ? 36.976 15.851 -3.919 1.00 28.94 309 SER A C 1
ATOM 2515 O O . SER A 1 309 ? 36.024 15.637 -3.179 1.00 28.94 309 SER A O 1
ATOM 2517 N N . ASP A 1 310 ? 37.560 14.941 -4.706 1.00 31.91 310 ASP A N 1
ATOM 2518 C CA . ASP A 1 310 ? 38.036 13.603 -4.332 1.00 31.91 310 ASP A CA 1
ATOM 2519 C C . ASP A 1 310 ? 37.030 12.523 -3.905 1.00 31.91 310 ASP A C 1
ATOM 2521 O O . ASP A 1 310 ? 36.647 12.390 -2.747 1.00 31.91 310 ASP A O 1
ATOM 2525 N N . ILE A 1 311 ? 36.683 11.669 -4.876 1.00 28.52 311 ILE A N 1
ATOM 2526 C CA . ILE A 1 311 ? 37.084 10.246 -5.015 1.00 28.52 311 ILE A CA 1
ATOM 2527 C C . ILE A 1 311 ? 36.264 9.684 -6.200 1.00 28.52 311 ILE A C 1
ATOM 2529 O O . ILE A 1 311 ? 35.032 9.774 -6.177 1.00 28.52 311 ILE A O 1
ATOM 2533 N N . PRO A 1 312 ? 36.875 9.094 -7.247 1.00 27.27 312 PRO A N 1
ATOM 2534 C CA . PRO A 1 312 ? 36.112 8.552 -8.361 1.00 27.27 312 PRO A CA 1
ATOM 2535 C C . PRO A 1 312 ? 35.503 7.207 -7.952 1.00 27.27 312 PRO A C 1
ATOM 2537 O O . PRO A 1 312 ? 36.173 6.179 -7.923 1.00 27.27 312 PRO A O 1
ATOM 2540 N N . ILE A 1 313 ? 34.204 7.199 -7.647 1.00 29.73 313 ILE A N 1
ATOM 2541 C CA . ILE A 1 313 ? 33.414 5.972 -7.766 1.00 29.73 313 ILE A CA 1
ATOM 2542 C C . ILE A 1 313 ? 33.208 5.773 -9.266 1.00 29.73 313 ILE A C 1
ATOM 2544 O O . ILE A 1 313 ? 32.448 6.523 -9.884 1.00 29.73 313 ILE A O 1
ATOM 2548 N N . GLU A 1 314 ? 33.905 4.793 -9.845 1.00 25.59 314 GLU A N 1
ATOM 2549 C CA . GLU A 1 314 ? 33.682 4.350 -11.220 1.00 25.59 314 GLU A CA 1
ATOM 2550 C C . GLU A 1 314 ? 32.197 4.018 -11.399 1.00 25.59 314 GLU A C 1
ATOM 2552 O O . GLU A 1 314 ? 31.667 3.006 -10.941 1.00 25.59 314 GLU A O 1
ATOM 2557 N N . THR A 1 315 ? 31.492 4.953 -12.020 1.00 33.56 315 THR A N 1
ATOM 2558 C CA . THR A 1 315 ? 30.135 4.766 -12.510 1.00 33.56 315 THR A CA 1
ATOM 2559 C C . THR A 1 315 ? 30.258 3.962 -13.803 1.00 33.56 315 THR A C 1
ATOM 2561 O O . THR A 1 315 ? 31.167 4.249 -14.588 1.00 33.56 315 THR A O 1
ATOM 2564 N N . PRO A 1 316 ? 29.375 2.983 -14.081 1.00 30.42 316 PRO A N 1
ATOM 2565 C CA . PRO A 1 316 ? 29.355 2.351 -15.388 1.00 30.42 316 PRO A CA 1
ATOM 2566 C C . PRO A 1 316 ? 29.157 3.456 -16.422 1.00 30.42 316 PRO A C 1
ATOM 2568 O O . PRO A 1 316 ? 28.148 4.161 -16.427 1.00 30.42 316 PRO A O 1
ATOM 2571 N N . SER A 1 317 ? 30.182 3.649 -17.242 1.00 30.38 317 SER A N 1
ATOM 2572 C CA . SER A 1 317 ? 30.239 4.650 -18.294 1.00 30.38 317 SER A CA 1
ATOM 2573 C C . SER A 1 317 ? 29.107 4.395 -19.297 1.00 30.38 317 SER A C 1
ATOM 2575 O O . SER A 1 317 ? 29.219 3.572 -20.208 1.00 30.38 317 SER A O 1
ATOM 2577 N N . LEU A 1 318 ? 27.989 5.102 -19.119 1.00 38.09 318 LEU A N 1
ATOM 2578 C CA . LEU A 1 318 ? 27.000 5.346 -20.165 1.00 38.09 318 LEU A CA 1
ATOM 2579 C C . LEU A 1 318 ? 27.602 6.403 -21.094 1.00 38.09 318 LEU A C 1
ATOM 2581 O O . LEU A 1 318 ? 27.287 7.588 -20.998 1.00 38.09 318 LEU A O 1
ATOM 2585 N N . LYS A 1 319 ? 28.533 5.995 -21.964 1.00 28.67 319 LYS A N 1
ATOM 2586 C CA . LYS A 1 319 ? 28.987 6.867 -23.052 1.00 28.67 319 LYS A CA 1
ATOM 2587 C C . LYS A 1 319 ? 27.778 7.174 -23.946 1.00 28.67 319 LYS A C 1
ATOM 2589 O O . LYS A 1 319 ? 27.196 6.227 -24.483 1.00 28.67 319 LYS A O 1
ATOM 2594 N N . PRO A 1 320 ? 27.406 8.453 -24.139 1.00 30.45 320 PRO A N 1
ATOM 2595 C CA . PRO A 1 320 ? 26.424 8.812 -25.146 1.00 30.45 320 PRO A CA 1
ATOM 2596 C C . PRO A 1 320 ? 27.007 8.407 -26.500 1.00 30.45 320 PRO A C 1
ATOM 2598 O O . PRO A 1 320 ? 28.073 8.870 -26.901 1.00 30.45 320 PRO A O 1
ATOM 2601 N N . THR A 1 321 ? 26.352 7.462 -27.163 1.00 32.66 321 THR A N 1
ATOM 2602 C CA . THR A 1 321 ? 26.634 7.152 -28.565 1.00 32.66 321 THR A CA 1
ATOM 2603 C C . THR A 1 321 ? 25.700 8.006 -29.411 1.00 32.66 321 THR A C 1
ATOM 2605 O O . THR A 1 321 ? 24.576 8.274 -28.994 1.00 32.66 321 THR A O 1
ATOM 2608 N N . ASN A 1 322 ? 26.199 8.480 -30.554 1.00 33.06 322 ASN A N 1
ATOM 2609 C CA . ASN A 1 322 ? 25.580 9.457 -31.461 1.00 33.06 322 ASN A CA 1
ATOM 2610 C C . ASN A 1 322 ? 24.272 8.986 -32.147 1.00 33.06 322 ASN A C 1
ATOM 2612 O O . ASN A 1 322 ? 23.950 9.461 -33.231 1.00 33.06 322 ASN A O 1
ATOM 2616 N N . ASP A 1 323 ? 23.494 8.103 -31.522 1.00 33.88 323 ASP A N 1
ATOM 2617 C CA . ASP A 1 323 ? 22.155 7.741 -31.981 1.00 33.88 323 ASP A CA 1
ATOM 2618 C C . ASP A 1 323 ? 21.152 8.743 -31.389 1.00 33.88 323 ASP A C 1
ATOM 2620 O O . ASP A 1 323 ? 20.666 8.624 -30.260 1.00 33.88 323 ASP A O 1
ATOM 2624 N N . SER A 1 324 ? 20.888 9.789 -32.168 1.00 34.41 324 SER A N 1
ATOM 2625 C CA . SER A 1 324 ? 20.185 11.027 -31.812 1.00 34.41 324 SER A CA 1
ATOM 2626 C C . SER A 1 324 ? 18.725 10.890 -31.357 1.00 34.41 324 SER A C 1
ATOM 2628 O O . SER A 1 324 ? 18.130 11.895 -30.993 1.00 34.41 324 SER A O 1
ATOM 2630 N N . ASN A 1 325 ? 18.136 9.692 -31.306 1.00 39.00 325 ASN A N 1
ATOM 2631 C CA . ASN A 1 325 ? 16.695 9.551 -31.044 1.00 39.00 325 ASN A CA 1
ATOM 2632 C C . ASN A 1 325 ? 16.327 9.296 -29.570 1.00 39.00 325 ASN A C 1
ATOM 2634 O O . ASN A 1 325 ? 15.200 9.564 -29.162 1.00 39.00 325 ASN A O 1
ATOM 2638 N N . ILE A 1 326 ? 17.248 8.795 -28.741 1.00 42.81 326 ILE A N 1
ATOM 2639 C CA . ILE A 1 326 ? 16.932 8.418 -27.344 1.00 42.81 326 ILE A CA 1
ATOM 2640 C C . ILE A 1 326 ? 17.167 9.594 -26.391 1.00 42.81 326 ILE A C 1
ATOM 2642 O O . ILE A 1 326 ? 16.426 9.792 -25.422 1.00 42.81 326 ILE A O 1
ATOM 2646 N N . ASN A 1 327 ? 18.172 10.420 -26.698 1.00 42.31 327 ASN A N 1
ATOM 2647 C CA . ASN A 1 327 ? 18.492 11.591 -25.896 1.00 42.31 327 ASN A CA 1
ATOM 2648 C C . ASN A 1 327 ? 17.391 12.649 -25.947 1.00 42.31 327 ASN A C 1
ATOM 2650 O O . ASN A 1 327 ? 17.221 13.329 -24.945 1.00 42.31 327 ASN A O 1
ATOM 2654 N N . GLU A 1 328 ? 16.598 12.775 -27.012 1.00 40.88 328 GLU A N 1
ATOM 2655 C CA . GLU A 1 328 ? 15.534 13.791 -27.072 1.00 40.88 328 GLU A CA 1
ATOM 2656 C C . GLU A 1 328 ? 14.383 13.525 -26.082 1.00 40.88 328 GLU A C 1
ATOM 2658 O O . GLU A 1 328 ? 13.925 14.454 -25.415 1.00 40.88 328 GLU A O 1
ATOM 2663 N N . ASN A 1 329 ? 13.993 12.261 -25.866 1.00 39.78 329 ASN A N 1
ATOM 2664 C CA . ASN A 1 329 ? 12.933 11.912 -24.905 1.00 39.78 329 ASN A CA 1
ATOM 2665 C C . ASN A 1 329 ? 13.395 11.988 -23.437 1.00 39.78 329 ASN A C 1
ATOM 2667 O O . ASN A 1 329 ? 12.602 12.313 -22.552 1.00 39.78 329 ASN A O 1
ATOM 2671 N N . ILE A 1 330 ? 14.684 11.757 -23.162 1.00 46.94 330 ILE A N 1
ATOM 2672 C CA . ILE A 1 330 ? 15.284 11.962 -21.828 1.00 46.94 330 ILE A CA 1
ATOM 2673 C C . ILE A 1 330 ? 15.606 13.458 -21.591 1.00 46.94 330 ILE A C 1
ATOM 2675 O O . ILE A 1 330 ? 15.591 13.924 -20.442 1.00 46.94 330 ILE A O 1
ATOM 2679 N N . SER A 1 331 ? 15.819 14.228 -22.668 1.00 40.09 331 SER A N 1
ATOM 2680 C CA . SER A 1 331 ? 16.161 15.664 -22.667 1.00 40.09 331 SER A CA 1
ATOM 2681 C C . SER A 1 331 ? 14.973 16.611 -22.547 1.00 40.09 331 SER A C 1
ATOM 2683 O O . SER A 1 331 ? 15.182 17.825 -22.488 1.00 40.09 331 SER A O 1
ATOM 2685 N N . GLN A 1 332 ? 13.734 16.119 -22.432 1.00 45.66 332 GLN A N 1
ATOM 2686 C CA . GLN A 1 332 ? 12.658 16.991 -21.961 1.00 45.66 332 GLN A CA 1
ATOM 2687 C C . GLN A 1 332 ? 13.078 17.595 -20.611 1.00 45.66 332 GLN A C 1
ATOM 2689 O O . GLN A 1 332 ? 13.617 16.890 -19.748 1.00 45.66 332 GLN A O 1
ATOM 2694 N N . LYS A 1 333 ? 12.862 18.910 -20.445 1.00 51.91 333 LYS A N 1
ATOM 2695 C CA . LYS A 1 333 ? 13.227 19.763 -19.290 1.00 51.91 333 LYS A CA 1
ATOM 2696 C C . LYS A 1 333 ? 12.528 19.370 -17.969 1.00 51.91 333 LYS A C 1
ATOM 2698 O O . LYS A 1 333 ? 12.102 20.217 -17.197 1.00 51.91 333 LYS A O 1
ATOM 2703 N N . ILE A 1 334 ? 12.352 18.082 -17.715 1.00 55.38 334 ILE A N 1
ATOM 2704 C CA . ILE A 1 334 ? 11.764 17.521 -16.508 1.00 55.38 334 ILE A CA 1
ATOM 2705 C C . ILE A 1 334 ? 12.912 17.166 -15.569 1.00 55.38 334 ILE A C 1
ATOM 2707 O O . ILE A 1 334 ? 13.670 16.231 -15.833 1.00 55.38 334 ILE A O 1
ATOM 2711 N N . THR A 1 335 ? 13.067 17.920 -14.488 1.00 65.69 335 THR A N 1
ATOM 2712 C CA . THR A 1 335 ? 14.047 17.624 -13.439 1.00 65.69 335 THR A CA 1
ATOM 2713 C C . THR A 1 335 ? 13.557 16.432 -12.623 1.00 65.69 335 THR A C 1
ATOM 2715 O O . THR A 1 335 ? 12.537 16.518 -11.946 1.00 65.69 335 THR A O 1
ATOM 2718 N N . VAL A 1 336 ? 14.274 15.309 -12.698 1.00 70.38 336 VAL A N 1
ATOM 2719 C CA . VAL A 1 336 ? 14.035 14.138 -11.842 1.00 70.38 336 VAL A CA 1
ATOM 2720 C C . VAL A 1 336 ? 14.973 14.247 -10.637 1.00 70.38 336 VAL A C 1
ATOM 2722 O O . VAL A 1 336 ? 16.151 14.552 -10.840 1.00 70.38 336 VAL A O 1
ATOM 2725 N N . PRO A 1 337 ? 14.503 14.009 -9.401 1.00 74.50 337 PRO A N 1
ATOM 2726 C CA . PRO A 1 337 ? 15.369 14.002 -8.229 1.00 74.50 337 PRO A CA 1
ATOM 2727 C C . PRO A 1 337 ? 16.512 12.991 -8.380 1.00 74.50 337 PRO A C 1
ATOM 2729 O O . PRO A 1 337 ? 16.287 11.834 -8.744 1.00 74.50 337 PRO A O 1
ATOM 2732 N N . THR A 1 338 ? 17.738 13.410 -8.060 1.00 75.06 338 THR A N 1
ATOM 2733 C CA . THR A 1 338 ? 18.895 12.509 -8.041 1.00 75.06 338 THR A CA 1
ATOM 2734 C C . THR A 1 338 ? 18.700 11.446 -6.960 1.00 75.06 338 THR A C 1
ATOM 2736 O O . THR A 1 338 ? 18.509 11.765 -5.785 1.00 75.06 338 THR A O 1
ATOM 2739 N N . ALA A 1 339 ? 18.767 10.173 -7.344 1.00 79.12 339 ALA A N 1
ATOM 2740 C CA . ALA A 1 339 ? 18.608 9.058 -6.420 1.00 79.12 339 ALA A CA 1
ATOM 2741 C C . ALA A 1 339 ? 19.769 8.976 -5.409 1.00 79.12 339 ALA A C 1
ATOM 2743 O O . ALA A 1 339 ? 20.934 9.192 -5.754 1.00 79.12 339 ALA A O 1
ATOM 2744 N N . THR A 1 340 ? 19.469 8.590 -4.164 1.00 85.31 340 THR A N 1
ATOM 2745 C CA . THR A 1 340 ? 20.501 8.227 -3.177 1.00 85.31 340 THR A CA 1
ATOM 2746 C C . THR A 1 340 ? 21.242 6.960 -3.614 1.00 85.31 340 THR A C 1
ATOM 2748 O O . THR A 1 340 ? 20.740 6.194 -4.439 1.00 85.31 340 THR A O 1
ATOM 2751 N N . LYS A 1 341 ? 22.421 6.688 -3.036 1.00 86.25 341 LYS A N 1
ATOM 2752 C CA . LYS A 1 341 ? 23.215 5.481 -3.343 1.00 86.25 341 LYS A CA 1
ATOM 2753 C C . LYS A 1 341 ? 22.385 4.191 -3.254 1.00 86.25 341 LYS A C 1
ATOM 2755 O O . LYS A 1 341 ? 22.427 3.378 -4.172 1.00 86.25 341 LYS A O 1
ATOM 2760 N N . GLU A 1 342 ? 21.585 4.045 -2.200 1.00 86.50 342 GLU A N 1
ATOM 2761 C CA . GLU A 1 342 ? 20.693 2.893 -1.999 1.00 86.50 342 GLU A CA 1
ATOM 2762 C C . GLU A 1 342 ? 19.641 2.759 -3.107 1.00 86.50 342 GLU A C 1
ATOM 2764 O O . GLU A 1 342 ? 19.377 1.664 -3.602 1.00 86.50 342 GLU A O 1
ATOM 2769 N N . ILE A 1 343 ? 19.028 3.874 -3.515 1.00 87.44 343 ILE A N 1
ATOM 2770 C CA . ILE A 1 343 ? 18.010 3.875 -4.570 1.00 87.44 343 ILE A CA 1
ATOM 2771 C C . ILE A 1 343 ? 18.657 3.540 -5.918 1.00 87.44 343 ILE A C 1
ATOM 2773 O O . ILE A 1 343 ? 18.122 2.712 -6.653 1.00 87.44 343 ILE A O 1
ATOM 2777 N N . LYS A 1 344 ? 19.839 4.100 -6.215 1.00 88.38 344 LYS A N 1
ATOM 2778 C CA . LYS A 1 344 ? 20.604 3.765 -7.426 1.00 88.38 344 LYS A CA 1
ATOM 2779 C C . LYS A 1 344 ? 20.914 2.273 -7.497 1.00 88.38 344 LYS A C 1
ATOM 2781 O O . LYS A 1 344 ? 20.691 1.662 -8.535 1.00 88.38 344 LYS A O 1
ATOM 2786 N N . GLN A 1 345 ? 21.353 1.671 -6.390 1.00 88.88 345 GLN A N 1
ATOM 2787 C CA . GLN A 1 345 ? 21.610 0.229 -6.319 1.00 88.88 345 GLN A CA 1
ATOM 2788 C C . GLN A 1 345 ? 20.358 -0.603 -6.625 1.00 88.88 345 GLN A C 1
ATOM 2790 O O . GLN A 1 345 ? 20.452 -1.579 -7.364 1.00 88.88 345 GLN A O 1
ATOM 2795 N N . LYS A 1 346 ? 19.180 -0.204 -6.127 1.00 90.06 346 LYS A N 1
ATOM 2796 C CA . LYS A 1 346 ? 17.916 -0.894 -6.439 1.00 90.06 346 LYS A CA 1
ATOM 2797 C C . LYS A 1 346 ? 17.541 -0.800 -7.917 1.00 90.06 346 LYS A C 1
ATOM 2799 O O . LYS A 1 346 ? 17.142 -1.801 -8.502 1.00 90.06 346 LYS A O 1
ATOM 2804 N N . ILE A 1 347 ? 17.703 0.375 -8.525 1.00 91.62 347 ILE A N 1
ATOM 2805 C CA . ILE A 1 347 ? 17.439 0.569 -9.958 1.00 91.62 347 ILE A CA 1
ATOM 2806 C C . ILE A 1 347 ? 18.416 -0.265 -10.797 1.00 91.62 347 ILE A C 1
ATOM 2808 O O . ILE A 1 347 ? 17.994 -0.944 -11.728 1.00 91.62 347 ILE A O 1
ATOM 2812 N N . LEU A 1 348 ? 19.705 -0.270 -10.447 1.00 90.44 348 LEU A N 1
ATOM 2813 C CA . LEU A 1 348 ? 20.703 -1.098 -11.125 1.00 90.44 348 LEU A CA 1
ATOM 2814 C C . LEU A 1 348 ? 20.382 -2.590 -10.987 1.00 90.44 348 LEU A C 1
ATOM 2816 O O . LEU A 1 348 ? 20.401 -3.298 -11.986 1.00 90.44 348 LEU A O 1
ATOM 2820 N N . ALA A 1 349 ? 20.003 -3.061 -9.796 1.00 89.81 349 ALA A N 1
ATOM 2821 C CA . ALA A 1 349 ? 19.601 -4.452 -9.583 1.00 89.81 349 ALA A CA 1
ATOM 2822 C C . ALA A 1 349 ? 18.386 -4.852 -10.442 1.00 89.81 349 ALA A C 1
ATOM 2824 O O . ALA A 1 349 ? 18.379 -5.938 -11.024 1.00 89.81 349 ALA A O 1
ATOM 2825 N N . LEU A 1 350 ? 17.391 -3.965 -10.569 1.00 93.19 350 LEU A N 1
ATOM 2826 C CA . LEU A 1 350 ? 16.256 -4.145 -11.478 1.00 93.19 350 LEU A CA 1
ATOM 2827 C C . LEU A 1 350 ? 16.721 -4.271 -12.939 1.00 93.19 350 LEU A C 1
ATOM 2829 O O . LEU A 1 350 ? 16.318 -5.204 -13.633 1.00 93.19 350 LEU A O 1
ATOM 2833 N N . ILE A 1 351 ? 17.592 -3.368 -13.399 1.00 91.19 351 ILE A N 1
ATOM 2834 C CA . ILE A 1 351 ? 18.136 -3.411 -14.763 1.00 91.19 351 ILE A CA 1
ATOM 2835 C C . ILE A 1 351 ? 18.894 -4.725 -14.988 1.00 91.19 351 ILE A C 1
ATOM 2837 O O . ILE A 1 351 ? 18.620 -5.404 -15.974 1.00 91.19 351 ILE A O 1
ATOM 2841 N N . CYS A 1 352 ? 19.773 -5.129 -14.064 1.00 88.94 352 CYS A N 1
ATOM 2842 C CA . CYS A 1 352 ? 20.499 -6.401 -14.136 1.00 88.94 352 CYS A CA 1
ATOM 2843 C C . CYS A 1 352 ? 19.551 -7.597 -14.240 1.00 88.94 352 CYS A C 1
ATOM 2845 O O . CYS A 1 352 ? 19.793 -8.510 -15.026 1.00 88.94 352 CYS A O 1
ATOM 2847 N N . HIS A 1 353 ? 18.479 -7.608 -13.442 1.00 89.94 353 HIS A N 1
ATOM 2848 C CA . HIS A 1 353 ? 17.486 -8.676 -13.470 1.00 89.94 353 HIS A CA 1
ATOM 2849 C C . HIS A 1 353 ? 16.812 -8.770 -14.843 1.00 89.94 353 HIS A C 1
ATOM 2851 O O . HIS A 1 353 ? 16.790 -9.844 -15.443 1.00 89.94 353 HIS A O 1
ATOM 2857 N N . LEU A 1 354 ? 16.337 -7.643 -15.374 1.00 91.19 354 LEU A N 1
ATOM 2858 C CA . LEU A 1 354 ? 15.686 -7.584 -16.682 1.00 91.19 354 LEU A CA 1
ATOM 2859 C C . LEU A 1 354 ? 16.653 -7.866 -17.838 1.00 91.19 354 LEU A C 1
ATOM 2861 O O . LEU A 1 354 ? 16.238 -8.384 -18.868 1.00 91.19 354 LEU A O 1
ATOM 2865 N N . TYR A 1 355 ? 17.946 -7.592 -17.685 1.00 89.38 355 TYR A N 1
ATOM 2866 C CA . TYR A 1 355 ? 18.941 -7.878 -18.721 1.00 89.38 355 TYR A CA 1
ATOM 2867 C C . TYR A 1 355 ? 19.195 -9.385 -18.924 1.00 89.38 355 TYR A C 1
ATOM 2869 O O . TYR A 1 355 ? 19.732 -9.780 -19.958 1.00 89.38 355 TYR A O 1
ATOM 2877 N N . LYS A 1 356 ? 18.791 -10.242 -17.969 1.00 87.12 356 LYS A N 1
ATOM 2878 C CA . LYS A 1 356 ? 18.928 -11.709 -18.071 1.00 87.12 356 LYS A CA 1
ATOM 2879 C C . LYS A 1 356 ? 17.988 -12.341 -19.101 1.00 87.12 356 LYS A C 1
ATOM 2881 O O . LYS A 1 356 ? 18.291 -13.420 -19.601 1.00 87.12 356 LYS A O 1
ATOM 2886 N N . ASN A 1 357 ? 16.856 -11.706 -19.407 1.00 86.69 357 ASN A N 1
ATOM 2887 C CA . ASN A 1 357 ? 15.901 -12.194 -20.402 1.00 86.69 357 ASN A CA 1
ATOM 2888 C C . ASN A 1 357 ? 16.167 -11.501 -21.753 1.00 86.69 357 ASN A C 1
ATOM 2890 O O . ASN A 1 357 ? 16.240 -10.277 -21.835 1.00 86.69 357 ASN A O 1
ATOM 2894 N N . ASN A 1 358 ? 16.321 -12.284 -22.828 1.00 85.25 358 ASN A N 1
ATOM 2895 C CA . ASN A 1 358 ? 16.681 -11.777 -24.160 1.00 85.25 358 ASN A CA 1
ATOM 2896 C C . ASN A 1 358 ? 15.672 -10.756 -24.717 1.00 85.25 358 ASN A C 1
ATOM 2898 O O . ASN A 1 358 ? 16.075 -9.797 -25.381 1.00 85.25 358 ASN A O 1
ATOM 2902 N N . ASN A 1 359 ? 14.375 -10.922 -24.428 1.00 86.81 359 ASN A N 1
ATOM 2903 C CA . ASN A 1 359 ? 13.339 -9.997 -24.894 1.00 86.81 359 ASN A CA 1
ATOM 2904 C C . ASN A 1 359 ? 13.522 -8.617 -24.245 1.00 86.81 359 ASN A C 1
ATOM 2906 O O . ASN A 1 359 ? 13.681 -7.608 -24.933 1.00 86.81 359 ASN A O 1
ATOM 2910 N N . THR A 1 360 ? 13.602 -8.568 -22.918 1.00 90.44 360 THR A N 1
ATOM 2911 C CA . THR A 1 360 ? 13.813 -7.325 -22.165 1.00 90.44 360 THR A CA 1
ATOM 2912 C C . THR A 1 360 ? 15.204 -6.734 -22.374 1.00 90.44 360 THR A C 1
ATOM 2914 O O . THR A 1 360 ? 15.323 -5.513 -22.444 1.00 90.44 360 THR A O 1
ATOM 2917 N N . LYS A 1 361 ? 16.240 -7.558 -22.585 1.00 89.00 361 LYS A N 1
ATOM 2918 C CA . LYS A 1 361 ? 17.583 -7.110 -22.991 1.00 89.00 361 LYS A CA 1
ATOM 2919 C C . LYS A 1 361 ? 17.522 -6.260 -24.258 1.00 89.00 361 LYS A C 1
ATOM 2921 O O . LYS A 1 361 ? 18.038 -5.145 -24.263 1.00 89.00 361 LYS A O 1
ATOM 2926 N N . SER A 1 362 ? 16.847 -6.743 -25.306 1.00 86.81 362 SER A N 1
ATOM 2927 C CA . SER A 1 362 ? 16.718 -5.997 -26.567 1.00 86.81 362 SER A CA 1
ATOM 2928 C C . SER A 1 362 ? 16.037 -4.633 -26.380 1.00 86.81 362 SER A C 1
ATOM 2930 O O . SER A 1 362 ? 16.432 -3.651 -27.007 1.00 86.81 362 SER A O 1
ATOM 2932 N N . ARG A 1 363 ? 15.065 -4.544 -25.460 1.00 88.62 363 ARG A N 1
ATOM 2933 C CA . ARG A 1 363 ? 14.352 -3.303 -25.121 1.00 88.62 363 ARG A CA 1
ATOM 2934 C C . ARG A 1 363 ? 15.222 -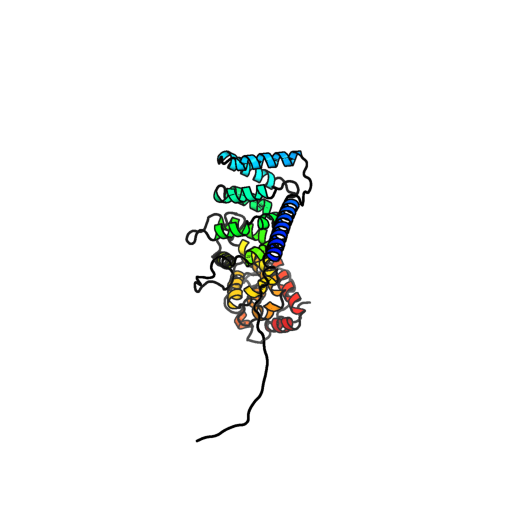2.349 -24.307 1.00 88.62 363 ARG A C 1
ATOM 2936 O O . ARG A 1 363 ? 15.250 -1.164 -24.607 1.00 88.62 363 ARG A O 1
ATOM 2943 N N . LEU A 1 364 ? 15.983 -2.851 -23.334 1.00 86.75 364 LEU A N 1
ATOM 2944 C CA . LEU A 1 364 ? 16.915 -2.047 -22.532 1.00 86.75 364 LEU A CA 1
ATOM 2945 C C . LEU A 1 364 ? 18.050 -1.452 -23.378 1.00 86.75 364 LEU A C 1
ATOM 2947 O O . LEU A 1 364 ? 18.437 -0.304 -23.159 1.00 86.75 364 LEU A O 1
ATOM 2951 N N . VAL A 1 365 ? 18.531 -2.182 -24.390 1.00 85.19 365 VAL A N 1
ATOM 2952 C CA . VAL A 1 365 ? 19.521 -1.668 -25.351 1.00 85.19 365 VAL A CA 1
ATOM 2953 C C . VAL A 1 365 ? 18.991 -0.437 -26.099 1.00 85.19 365 VAL A C 1
ATOM 2955 O O . VAL A 1 365 ? 19.761 0.497 -26.325 1.00 85.19 365 VAL A O 1
ATOM 2958 N N . LYS A 1 366 ? 17.679 -0.362 -26.387 1.00 82.25 366 LYS A N 1
ATOM 2959 C CA . LYS A 1 366 ? 17.046 0.840 -26.967 1.00 82.25 366 LYS A CA 1
ATOM 2960 C C . LYS A 1 366 ? 17.083 2.062 -26.047 1.00 82.25 366 LYS A C 1
ATOM 2962 O O . LYS A 1 366 ? 16.835 3.157 -26.520 1.00 82.25 366 LYS A O 1
ATOM 2967 N N . TYR A 1 367 ? 17.395 1.911 -24.761 1.00 76.69 367 TYR A N 1
ATOM 2968 C CA . TYR A 1 367 ? 17.623 3.035 -23.844 1.00 76.69 367 TYR A CA 1
ATOM 2969 C C . TYR A 1 367 ? 19.115 3.366 -23.674 1.00 76.69 367 TYR A C 1
ATOM 2971 O O . TYR A 1 367 ? 19.488 4.100 -22.762 1.00 76.69 367 TYR A O 1
ATOM 2979 N N . GLY A 1 368 ? 19.991 2.806 -24.516 1.00 73.88 368 GLY A N 1
ATOM 2980 C CA . GLY A 1 368 ? 21.440 3.005 -24.425 1.00 73.88 368 GLY A CA 1
ATOM 2981 C C . GLY A 1 368 ? 22.120 2.182 -23.326 1.00 73.88 368 GLY A C 1
ATOM 2982 O O . GLY A 1 368 ? 23.313 2.358 -23.082 1.00 73.88 368 GLY A O 1
ATOM 2983 N N . ILE A 1 369 ? 21.401 1.257 -22.678 1.00 76.62 369 ILE A N 1
ATOM 2984 C CA . ILE A 1 369 ? 21.957 0.368 -21.654 1.00 76.62 369 ILE A CA 1
ATOM 2985 C C . ILE A 1 369 ? 22.710 -0.768 -22.357 1.00 76.62 369 ILE A C 1
ATOM 2987 O O . ILE A 1 369 ? 22.117 -1.750 -22.814 1.00 76.62 369 ILE A O 1
ATOM 2991 N N . ARG A 1 370 ? 24.031 -0.618 -22.481 1.00 67.06 370 ARG A N 1
ATOM 2992 C CA . ARG A 1 370 ? 24.923 -1.645 -23.040 1.00 67.06 370 ARG A CA 1
ATOM 2993 C C . ARG A 1 370 ? 25.485 -2.548 -21.938 1.00 67.06 370 ARG A C 1
ATOM 2995 O O . ARG A 1 370 ? 25.386 -2.245 -20.755 1.00 67.06 370 ARG A O 1
ATOM 3002 N N . GLU A 1 371 ? 26.088 -3.655 -22.360 1.00 50.56 371 GLU A N 1
ATOM 3003 C CA . GLU A 1 371 ? 26.618 -4.779 -21.563 1.00 50.56 371 GLU A CA 1
ATOM 3004 C C . GLU A 1 371 ? 27.764 -4.420 -20.580 1.00 50.56 371 GLU A C 1
ATOM 3006 O O . GLU A 1 371 ? 28.456 -5.296 -20.074 1.00 50.56 371 GLU A O 1
ATOM 3011 N N . SER A 1 372 ? 27.980 -3.135 -20.282 1.00 44.38 372 SER A N 1
ATOM 3012 C CA . SER A 1 372 ? 28.955 -2.640 -19.301 1.00 44.38 372 SER A CA 1
ATOM 3013 C C . SER A 1 372 ? 28.483 -2.756 -17.845 1.00 44.38 372 SER A C 1
ATOM 3015 O O . SER A 1 372 ? 29.179 -2.302 -16.940 1.00 44.38 372 SER A O 1
ATOM 3017 N N . ILE A 1 373 ? 27.327 -3.378 -17.603 1.00 46.34 373 ILE A N 1
ATOM 3018 C CA . ILE A 1 373 ? 26.877 -3.766 -16.266 1.00 46.34 373 ILE A CA 1
ATOM 3019 C C . ILE A 1 373 ? 27.473 -5.150 -15.963 1.00 46.34 373 ILE A C 1
ATOM 3021 O O . ILE A 1 373 ? 26.839 -6.173 -16.220 1.00 46.34 373 ILE A O 1
ATOM 3025 N N . LYS A 1 374 ? 28.726 -5.169 -15.501 1.00 33.84 374 LYS A N 1
ATOM 3026 C CA . LYS A 1 374 ? 29.367 -6.350 -14.905 1.00 33.84 374 LYS A CA 1
ATOM 3027 C C . LYS A 1 374 ? 29.243 -6.314 -13.393 1.00 33.84 374 LYS A C 1
ATOM 3029 O O . LYS A 1 374 ? 29.412 -5.209 -12.830 1.00 33.84 374 LYS A O 1
#

Foldseek 3Di:
DDDDDDDDDDDDDDDDDDDDDDDVVVVVVVVVVVVVVVVVVVVVVVVVVLVPDDPDADPVQVVVVVVLLVQCVPPDPVSVQVSLVVLLVVLVVDPDLNRDDDRLVSLLSLLVCCVVNVPSSLSNLLSNLQPPLPSCVVSPVLVSLLCVLVPPPPDGDLCNLSSLSSLLSSLLDVVSLVVQQPPQPPDPPDDDVPAQPGHPSLSSLVVLVLDPADPDPPNVDRRSSLSSLSSLLSNLQDQVNQVSLLDQVVQQSLQVCLQPPSSVLSVLSNVLSNLVHPVCLCRCLPPSHCNVLLLVLLQDDDPDPDDDDDDDPDDLDLDDDPPPPLCVVSPDPRDGHRDDPVSNVSSLVSLVVLCVDPVSVVSVVVNSDDPSSD